Protein 3N6Y (pdb70)

Foldseek 3Di:
DPQDDKAFDDDDAWAWWDDVVGTDHDGDQEWELDAFIKTWKTFIPRQDQVAQWKKKKKAAPWQQDPVGDTDRIDIDTGRTDNPDGMDITDGRHDNSSSDFAKIKIIDRVPRDRDIDIHGYD/DPQDDKAFDDDDAWAWFDVVPGDHDHDQEWELDAFIKTWKTFIPRADQPAQWKKKKKAAPWQQPPVRDTDRIDIDTDGTDNPDGMDIIDGRNDNSSSDFAKIKIIDRVVHDRDIDIHGYD

Sequence (241 aa):
GAQAEVRIDGPIEYGVFESRSEQNIQQQTTEVPAKLGTKFGRYYQLSGKQEGDTPLTLLLLYLTPGVVTPDGQRRHDKKFEVVQQKLVPGAPTDVAYEEFTEPHEVVKGEEWRRLVFQGDRLLAEKSFDDVRRGAQQAEVRIDGPIEEYGVFESSEQNNIQQTTEVPAKKLGTKFGRYQLSGKQQEEGDDTPLTLLLYLTPGVVTPDGQQRRHDKKFEEVVQQKLVPGAPTDVAYEFTEPHEVVKGEEWRRLVFQGDRLLAEKSFDDVR

Organism: Pseudomonas aeruginosa (strain ATCC 15692 / DSM 22644 / CIP 104116 / JCM 14847 / LMG 12228 / 1C / PRS 101 / PAO1) (NCBI:txid208964)

Radius of gyration: 19.9 Å; Cα contacts (8 Å, |Δi|>4): 659; chains: 2; bounding box: 36×56×46 Å

B-factor: mean 22.89, std 10.4, range [11.91, 114.25]

Structure (mmCIF, N/CA/C/O backbone):
data_3N6Y
#
_entry.id   3N6Y
#
_cell.length_a   41.073
_cell.length_b   65.341
_cell.length_c   53.065
_cell.angle_alpha   90.000
_cell.angle_beta   103.190
_cell.angle_gamma   90.000
#
_symmetry.space_group_name_H-M   'P 1 21 1'
#
loop_
_entity.id
_entity.type
_entity.pdbx_description
1 polymer 'immunoglobulin-like protein'
2 non-polymer 'TETRAETHYLENE GLYCOL'
3 non-polymer 'SULFATE ION'
4 water water
#
loop_
_atom_site.group_PDB
_atom_site.id
_atom_site.type_symbol
_atom_site.label_atom_id
_atom_site.label_alt_id
_atom_site.label_comp_id
_atom_site.label_asym_id
_atom_site.label_entity_id
_atom_site.label_seq_id
_atom_site.pdbx_PDB_ins_code
_atom_site.Cartn_x
_atom_site.Cartn_y
_atom_site.Cartn_z
_atom_site.occupancy
_atom_site.B_iso_or_equiv
_atom_site.auth_seq_id
_atom_site.auth_comp_id
_atom_site.auth_asym_id
_atom_site.auth_atom_id
_atom_site.pdbx_PDB_model_num
ATOM 1 N N . GLY A 1 1 ? 35.972 25.954 49.582 1.00 20.39 0 GLY A N 1
ATOM 2 C CA . GLY A 1 1 ? 35.392 26.442 50.870 1.00 19.54 0 GLY A CA 1
ATOM 3 C C . GLY A 1 1 ? 34.976 25.347 51.859 1.00 19.10 0 GLY A C 1
ATOM 4 O O . GLY A 1 1 ? 35.468 24.241 51.781 1.00 17.95 0 GLY A O 1
ATOM 5 N N . ALA A 1 2 ? 34.072 25.656 52.786 1.00 20.20 23 ALA A N 1
ATOM 6 C CA . ALA A 1 2 ? 33.633 24.657 53.750 1.00 20.11 23 ALA A CA 1
ATOM 7 C C . ALA A 1 2 ? 33.061 23.421 53.032 1.00 21.23 23 ALA A C 1
ATOM 8 O O . ALA A 1 2 ? 32.475 23.534 51.942 1.00 20.30 23 ALA A O 1
ATOM 10 N N . GLN A 1 3 ? 33.272 22.238 53.608 1.00 22.14 24 GLN A N 1
ATOM 11 C CA . GLN A 1 3 ? 32.805 20.998 52.981 1.00 25.05 24 GLN A CA 1
ATOM 12 C C . GLN A 1 3 ? 31.300 21.097 52.711 1.00 23.75 24 GLN A C 1
ATOM 13 O O . GLN A 1 3 ? 30.545 21.644 53.522 1.00 25.58 24 GLN A O 1
ATOM 19 N N . ALA A 1 4 ? 30.882 20.618 51.533 1.00 22.52 25 ALA A N 1
ATOM 20 C CA . ALA A 1 4 ? 29.493 20.693 51.113 1.00 23.65 25 ALA A CA 1
ATOM 21 C C . ALA A 1 4 ? 29.174 19.451 50.324 1.00 23.42 25 ALA A C 1
ATOM 22 O O . ALA A 1 4 ? 30.049 18.899 49.641 1.00 24.39 25 ALA A O 1
ATOM 24 N N . GLU A 1 5 ? 27.927 19.033 50.437 1.00 23.23 26 GLU A N 1
ATOM 25 C CA . GLU A 1 5 ? 27.342 17.916 49.663 1.00 22.57 26 GLU A CA 1
ATOM 26 C C . GLU A 1 5 ? 27.099 18.361 48.210 1.00 20.57 26 GLU A C 1
ATOM 27 O O . GLU A 1 5 ? 26.590 19.462 47.951 1.00 20.67 26 GLU A O 1
ATOM 29 N N . VAL A 1 6 ? 27.390 17.463 47.271 1.00 19.47 27 VAL A N 1
ATOM 30 C CA . VAL A 1 6 ? 27.047 17.683 45.873 1.00 18.96 27 VAL A CA 1
ATOM 31 C C . VAL A 1 6 ? 25.583 17.379 45.634 1.00 19.47 27 VAL A C 1
ATOM 32 O O . VAL A 1 6 ? 25.094 16.248 45.944 1.00 20.92 27 VAL A O 1
ATOM 36 N N . ARG A 1 7 ? 24.850 18.364 45.115 1.00 19.87 28 ARG A N 1
ATOM 37 C CA . ARG A 1 7 ? 23.411 18.232 44.938 1.00 20.74 28 ARG A CA 1
ATOM 38 C C . ARG A 1 7 ? 22.970 18.812 43.623 1.00 19.99 28 ARG A C 1
ATOM 39 O O . ARG A 1 7 ? 23.533 19.784 43.164 1.00 18.63 28 ARG A O 1
ATOM 43 N N . ILE A 1 8 ? 21.923 18.231 43.045 1.00 20.03 29 ILE A N 1
ATOM 44 C CA . ILE A 1 8 ? 21.236 18.849 41.907 1.00 21.56 29 ILE A CA 1
ATOM 45 C C . ILE A 1 8 ? 20.648 20.201 42.299 1.00 22.44 29 ILE A C 1
ATOM 46 O O . ILE A 1 8 ? 20.033 20.354 43.374 1.00 21.58 29 ILE A O 1
ATOM 51 N N . ASP A 1 9 ? 20.858 21.178 41.426 1.00 23.53 30 ASP A N 1
ATOM 52 C CA . ASP A 1 9 ? 20.394 22.543 41.645 1.00 26.91 30 ASP A CA 1
ATOM 53 C C . ASP A 1 9 ? 19.556 22.922 40.435 1.00 28.37 30 ASP A C 1
ATOM 54 O O . ASP A 1 9 ? 20.083 23.097 39.353 1.00 31.83 30 ASP A O 1
ATOM 59 N N . GLY A 1 10 ? 18.239 22.956 40.593 1.00 30.83 31 GLY A N 1
ATOM 60 C CA . GLY A 1 10 ? 17.354 23.359 39.516 1.00 31.69 31 GLY A CA 1
ATOM 61 C C . GLY A 1 10 ? 16.967 22.196 38.602 1.00 29.99 31 GLY A C 1
ATOM 62 O O . GLY A 1 10 ? 17.328 21.040 38.848 1.00 27.80 31 GLY A O 1
ATOM 63 N N . PRO A 1 11 ? 16.250 22.515 37.517 1.00 30.29 32 PRO A N 1
ATOM 64 C CA . PRO A 1 11 ? 15.688 21.532 36.596 1.00 28.68 32 PRO A CA 1
ATOM 65 C C . PRO A 1 11 ? 16.740 20.715 35.881 1.00 25.93 32 PRO A C 1
ATOM 66 O O . PRO A 1 11 ? 17.818 21.225 35.558 1.00 24.82 32 PRO A O 1
ATOM 70 N N . ILE A 1 12 ? 16.431 19.452 35.622 1.00 24.63 33 ILE A N 1
ATOM 71 C CA . ILE A 1 12 ? 17.273 18.652 34.743 1.00 23.91 33 ILE A CA 1
ATOM 72 C C . ILE A 1 12 ? 16.788 18.840 33.303 1.00 22.28 33 ILE A C 1
ATOM 73 O O . ILE A 1 12 ? 15.608 18.672 33.007 1.00 22.49 33 ILE A O 1
ATOM 78 N N . GLU A 1 13 ? 17.662 19.203 32.387 1.00 19.15 34 GLU A N 1
ATOM 79 C CA . GLU A 1 13 ? 17.259 19.254 30.986 1.00 19.42 34 GLU A CA 1
ATOM 80 C C . GLU A 1 13 ? 17.435 17.851 30.439 1.00 18.39 34 GLU A C 1
ATOM 81 O O . GLU A 1 13 ? 18.406 17.171 30.783 1.00 17.59 34 GLU A O 1
ATOM 87 N N . TYR A 1 14 ? 16.572 17.444 29.529 1.00 17.28 35 TYR A N 1
ATOM 88 C CA . TYR A 1 14 ? 16.753 16.131 28.913 1.00 15.73 35 TYR A CA 1
ATOM 89 C C . TYR A 1 14 ? 16.198 16.119 27.501 1.00 15.81 35 TYR A C 1
ATOM 90 O O . TYR A 1 14 ? 15.199 16.810 27.213 1.00 16.25 35 TYR A O 1
ATOM 99 N N . GLY A 1 15 ? 16.794 15.294 26.648 1.00 14.56 36 GLY A N 1
ATOM 100 C CA . GLY A 1 15 ? 16.375 15.177 25.264 1.00 14.75 36 GLY A CA 1
ATOM 101 C C . GLY A 1 15 ? 17.466 15.071 24.236 1.00 14.07 36 GLY A C 1
ATOM 102 O O . GLY A 1 15 ? 18.524 14.514 24.518 1.00 13.12 36 GLY A O 1
ATOM 103 N N . VAL A 1 16 ? 17.190 15.583 23.042 1.00 14.90 37 VAL A N 1
ATOM 104 C CA . VAL A 1 16 ? 18.058 15.520 21.895 1.00 15.91 37 VAL A CA 1
ATOM 105 C C . VAL A 1 16 ? 18.829 16.842 21.798 1.00 17.02 37 VAL A C 1
ATOM 106 O O . VAL A 1 16 ? 18.215 17.929 21.766 1.00 18.60 37 VAL A O 1
ATOM 110 N N . PHE A 1 17 ? 20.152 16.723 21.738 1.00 16.95 38 PHE A N 1
ATOM 111 C CA . PHE A 1 17 ? 21.097 17.859 21.641 1.00 18.72 38 PHE A CA 1
ATOM 112 C C . PHE A 1 17 ? 21.144 18.315 20.215 1.00 20.91 38 PHE A C 1
ATOM 113 O O . PHE A 1 17 ? 21.278 17.506 19.291 1.00 22.15 38 PHE A O 1
ATOM 121 N N . GLU A 1 18 ? 21.034 19.622 20.017 1.00 32.38 39 GLU A N 1
ATOM 122 C CA . GLU A 1 18 ? 20.996 20.163 18.664 1.00 34.85 39 GLU A CA 1
ATOM 123 C C . GLU A 1 18 ? 22.321 20.811 18.351 1.00 39.74 39 GLU A C 1
ATOM 124 O O . GLU A 1 18 ? 22.877 21.519 19.177 1.00 40.63 39 GLU A O 1
ATOM 130 N N . SER A 1 19 ? 22.854 20.527 17.174 1.00 47.50 40 SER A N 1
ATOM 131 C CA . SER A 1 19 ? 24.095 21.138 16.752 1.00 55.77 40 SER A CA 1
ATOM 132 C C . SER A 1 19 ? 23.831 21.858 15.446 1.00 65.19 40 SER A C 1
ATOM 133 O O . SER A 1 19 ? 22.875 21.531 14.742 1.00 66.93 40 SER A O 1
ATOM 136 N N . ARG A 1 20 ? 24.671 22.839 15.130 1.00 74.57 41 ARG A N 1
ATOM 137 C CA . ARG A 1 20 ? 24.564 23.567 13.865 1.00 88.28 41 ARG A CA 1
ATOM 138 C C . ARG A 1 20 ? 25.919 23.744 13.193 1.00 102.23 41 ARG A C 1
ATOM 139 O O . ARG A 1 20 ? 26.759 24.501 13.670 1.00 106.19 41 ARG A O 1
ATOM 147 N N . SER A 1 34 ? 27.846 28.930 20.401 1.00 67.88 55 SER A N 1
ATOM 148 C CA . SER A 1 34 ? 26.705 28.865 21.306 1.00 60.24 55 SER A CA 1
ATOM 149 C C . SER A 1 34 ? 26.652 27.481 21.966 1.00 53.42 55 SER A C 1
ATOM 150 O O . SER A 1 34 ? 27.197 26.517 21.418 1.00 54.91 55 SER A O 1
ATOM 153 N N . GLU A 1 35 ? 26.051 27.395 23.154 1.00 49.06 56 GLU A N 1
ATOM 154 C CA . GLU A 1 35 ? 25.824 26.099 23.813 1.00 45.49 56 GLU A CA 1
ATOM 155 C C . GLU A 1 35 ? 24.729 25.389 23.019 1.00 41.43 56 GLU A C 1
ATOM 156 O O . GLU A 1 35 ? 23.970 26.048 22.287 1.00 41.83 56 GLU A O 1
ATOM 158 N N . GLN A 1 36 ? 24.663 24.064 23.127 1.00 39.56 57 GLN A N 1
ATOM 159 C CA . GLN A 1 36 ? 23.705 23.289 22.349 1.00 3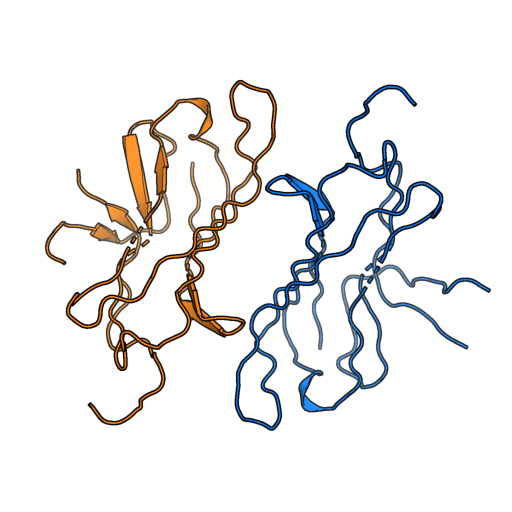6.93 57 GLN A CA 1
ATOM 160 C C . GLN A 1 36 ? 22.341 23.422 23.010 1.00 35.27 57 GLN A C 1
ATOM 161 O O . GLN A 1 36 ? 22.222 23.273 24.226 1.00 36.80 57 GLN A O 1
ATOM 167 N N . ASN A 1 37 ? 21.328 23.758 22.211 1.00 34.71 58 ASN A N 1
ATOM 168 C CA . ASN A 1 37 ? 19.958 23.645 22.621 1.00 36.12 58 ASN A CA 1
ATOM 169 C C . ASN A 1 37 ? 19.675 22.148 22.779 1.00 34.63 58 ASN A C 1
ATOM 170 O O . ASN A 1 37 ? 20.278 21.310 22.114 1.00 31.36 58 ASN A O 1
ATOM 175 N N . ILE A 1 38 ? 18.795 21.850 23.707 1.00 17.73 59 ILE A N 1
ATOM 176 C CA . ILE A 1 38 ? 18.213 20.507 23.892 1.00 18.17 59 ILE A CA 1
ATOM 177 C C . ILE A 1 38 ? 16.696 20.534 23.638 1.00 20.00 59 ILE A C 1
ATOM 178 O O . ILE A 1 38 ? 15.958 21.327 24.259 1.00 22.98 59 ILE A O 1
ATOM 183 N N . GLN A 1 39 ? 16.237 19.699 22.700 1.00 19.24 60 GLN A N 1
ATOM 184 C CA A GLN A 1 39 ? 14.813 19.517 22.412 0.50 20.16 60 GLN A CA 1
ATOM 185 C CA B GLN A 1 39 ? 14.815 19.491 22.389 0.50 20.98 60 GLN A CA 1
ATOM 186 C C . GLN A 1 39 ? 14.305 18.495 23.425 1.00 19.82 60 GLN A C 1
ATOM 187 O O . GLN A 1 39 ? 14.771 17.351 23.462 1.00 18.62 60 GLN A O 1
ATOM 198 N N . GLN A 1 40 ? 13.397 18.929 24.277 1.00 19.16 61 GLN A N 1
ATOM 199 C CA . GLN A 1 40 ? 12.987 18.094 25.400 1.00 18.55 61 GLN A CA 1
ATOM 200 C C . GLN A 1 40 ? 12.139 16.944 24.921 1.00 17.95 61 GLN A C 1
ATOM 201 O O . GLN A 1 40 ? 11.055 17.173 24.382 1.00 18.86 61 GLN A O 1
ATOM 207 N N . THR A 1 41 ? 12.619 15.717 25.125 1.00 16.81 62 THR A N 1
ATOM 208 C CA . THR A 1 41 ? 11.879 14.527 24.725 1.00 17.18 62 THR A CA 1
ATOM 209 C C . THR A 1 41 ? 12.522 13.287 25.329 1.00 17.25 62 THR A C 1
ATOM 210 O O . THR A 1 41 ? 13.731 13.328 25.638 1.00 16.55 62 THR A O 1
ATOM 214 N N . THR A 1 42 ? 11.732 12.213 25.440 1.00 18.84 63 THR A N 1
ATOM 215 C CA . THR A 1 42 ? 12.265 10.883 25.721 1.00 18.67 63 THR A CA 1
ATOM 216 C C . THR A 1 42 ? 12.305 9.990 24.497 1.00 19.26 63 THR A C 1
ATOM 217 O O . THR A 1 42 ? 12.797 8.847 24.578 1.00 18.19 63 THR A O 1
ATOM 221 N N . GLU A 1 43 ? 11.878 10.541 23.363 1.00 18.27 64 GLU A N 1
ATOM 222 C CA . GLU A 1 43 ? 11.794 9.799 22.107 1.00 19.09 64 GLU A CA 1
ATOM 223 C C . GLU A 1 43 ? 12.937 10.229 21.197 1.00 18.39 64 GLU A C 1
ATOM 224 O O . GLU A 1 43 ? 13.033 11.367 20.770 1.00 19.25 64 GLU A O 1
ATOM 230 N N . VAL A 1 44 ? 13.831 9.292 20.935 1.00 16.58 65 VAL A N 1
ATOM 231 C CA . VAL A 1 44 ? 15.084 9.553 20.247 1.00 16.41 65 VAL A CA 1
ATOM 232 C C . VAL A 1 44 ? 15.146 8.802 18.918 1.00 16.53 65 VAL A C 1
ATOM 233 O O . VAL A 1 44 ? 14.987 7.588 18.909 1.00 16.88 65 VAL A O 1
ATOM 237 N N . PRO A 1 45 ? 15.428 9.507 17.804 1.00 17.40 66 PRO A N 1
ATOM 238 C CA . PRO A 1 45 ? 15.557 8.791 16.512 1.00 18.87 66 PRO A CA 1
ATOM 239 C C . PRO A 1 45 ? 16.735 7.838 16.438 1.00 17.95 66 PRO A C 1
ATOM 240 O O . PRO A 1 45 ? 17.853 8.205 16.834 1.00 19.71 66 PRO A O 1
ATOM 244 N N . ALA A 1 46 ? 16.496 6.663 15.859 1.00 18.81 67 ALA A N 1
ATOM 245 C CA . ALA A 1 46 ? 17.522 5.650 15.656 1.00 17.91 67 ALA A CA 1
ATOM 246 C C . ALA A 1 46 ? 18.257 6.019 14.385 1.00 18.46 67 ALA A C 1
ATOM 247 O O . ALA A 1 46 ? 18.140 5.346 13.338 1.00 19.56 67 ALA A O 1
ATOM 249 N N . LYS A 1 47 ? 18.986 7.115 14.471 1.00 19.24 68 LYS A N 1
ATOM 250 C CA . LYS A 1 47 ? 19.717 7.678 13.321 1.00 19.28 68 LYS A CA 1
ATOM 251 C C . LYS A 1 47 ? 21.121 8.108 13.710 1.00 18.22 68 LYS A C 1
ATOM 252 O O . LYS A 1 47 ? 21.325 8.759 14.729 1.00 17.66 68 LYS A O 1
ATOM 258 N N . LEU A 1 48 ? 22.107 7.747 12.886 1.00 18.04 69 LEU A N 1
ATOM 259 C CA . LEU A 1 48 ? 23.490 8.210 13.077 1.00 18.16 69 LEU A CA 1
ATOM 260 C C . LEU A 1 48 ? 23.557 9.720 13.248 1.00 18.17 69 LEU A C 1
ATOM 261 O O . LEU A 1 48 ? 22.897 10.469 12.513 1.00 19.07 69 LEU A O 1
ATOM 266 N N . GLY A 1 49 ? 24.389 10.171 14.179 1.00 17.33 70 GLY A N 1
ATOM 267 C CA . GLY A 1 49 ? 24.600 11.570 14.430 1.00 17.95 70 GLY A CA 1
ATOM 268 C C . GLY A 1 49 ? 23.690 12.119 15.513 1.00 17.02 70 GLY A C 1
ATOM 269 O O . GLY A 1 49 ? 23.830 13.242 15.909 1.00 20.70 70 GLY A O 1
ATOM 270 N N . THR A 1 50 ? 22.751 11.315 15.987 1.00 17.12 71 THR A N 1
ATOM 271 C CA . THR A 1 50 ? 21.848 11.770 17.052 1.00 15.78 71 THR A CA 1
ATOM 272 C C . THR A 1 50 ? 22.542 11.693 18.396 1.00 14.89 71 THR A C 1
ATOM 273 O O . THR A 1 50 ? 23.065 10.653 18.736 1.00 15.44 71 THR A O 1
ATOM 277 N N . LYS A 1 51 ? 22.569 12.803 19.111 1.00 15.03 72 LYS A N 1
ATOM 278 C CA . LYS A 1 51 ? 23.076 12.903 20.482 1.00 16.01 72 LYS A CA 1
ATOM 279 C C . LYS A 1 51 ? 21.946 13.169 21.461 1.00 15.77 72 LYS A C 1
ATOM 280 O O . LYS A 1 51 ? 21.103 14.052 21.246 1.00 14.76 72 LYS A O 1
ATOM 286 N N . PHE A 1 52 ? 21.886 12.382 22.542 1.00 13.92 73 PHE A N 1
ATOM 287 C CA . PHE A 1 52 ? 20.848 12.558 23.517 1.00 14.01 73 PHE A CA 1
ATOM 288 C C . PHE A 1 52 ? 21.361 12.374 24.945 1.00 13.22 73 PHE A C 1
ATOM 289 O O . PHE A 1 52 ? 22.432 11.808 25.160 1.00 13.58 73 PHE A O 1
ATOM 297 N N . GLY A 1 53 ? 20.610 12.880 25.894 1.00 12.81 74 GLY A N 1
ATOM 298 C CA . GLY A 1 53 ? 20.945 12.730 27.290 1.00 13.13 74 GLY A CA 1
ATOM 299 C C . GLY A 1 53 ? 20.411 13.849 28.144 1.00 13.80 74 GLY A C 1
ATOM 300 O O . GLY A 1 53 ? 19.307 14.358 27.889 1.00 13.10 74 GLY A O 1
ATOM 314 N N . ARG A 1 55 ? 21.434 17.437 30.799 1.00 15.51 76 ARG A N 1
ATOM 315 C CA . ARG A 1 55 ? 22.297 18.534 31.185 1.00 16.47 76 ARG A CA 1
ATOM 316 C C . ARG A 1 55 ? 21.696 19.059 32.487 1.00 15.95 76 ARG A C 1
ATOM 317 O O . ARG A 1 55 ? 20.476 19.206 32.625 1.00 16.86 76 ARG A O 1
ATOM 325 N N . TYR A 1 56 ? 22.543 19.319 33.457 1.00 16.67 77 TYR A N 1
ATOM 326 C CA A TYR A 1 56 ? 22.114 19.626 34.818 0.50 16.94 77 TYR A CA 1
ATOM 327 C CA B TYR A 1 56 ? 22.080 19.678 34.782 0.50 17.24 77 TYR A CA 1
ATOM 328 C C . TYR A 1 56 ? 23.148 20.527 35.506 1.00 16.61 77 TYR A C 1
ATOM 329 O O . TYR A 1 56 ? 24.289 20.695 35.026 1.00 16.75 77 TYR A O 1
ATOM 346 N N . GLN A 1 57 ? 22.746 21.109 36.620 1.00 18.36 78 GLN A N 1
ATOM 347 C CA . GLN A 1 57 ? 23.621 21.939 37.451 1.00 18.64 78 GLN A CA 1
ATOM 348 C C . GLN A 1 57 ? 23.770 21.283 38.818 1.00 17.89 78 GLN A C 1
ATOM 349 O O . GLN A 1 57 ? 22.777 20.750 39.379 1.00 18.49 78 GLN A O 1
ATOM 355 N N . LEU A 1 58 ? 25.022 21.241 39.289 1.00 18.13 79 LEU A N 1
ATOM 356 C CA . LEU A 1 58 ? 25.360 20.710 40.607 1.00 17.96 79 LEU A CA 1
ATOM 357 C C . LEU A 1 58 ? 25.953 21.796 41.515 1.00 18.13 79 LEU A C 1
ATOM 358 O O . LEU A 1 58 ? 26.932 22.466 41.142 1.00 19.32 79 LEU A O 1
ATOM 363 N N . SER A 1 59 ? 25.380 21.924 42.716 1.00 19.03 80 SER A N 1
ATOM 364 C CA . SER A 1 59 ? 25.950 22.754 43.774 1.00 19.53 80 SER A CA 1
ATOM 365 C 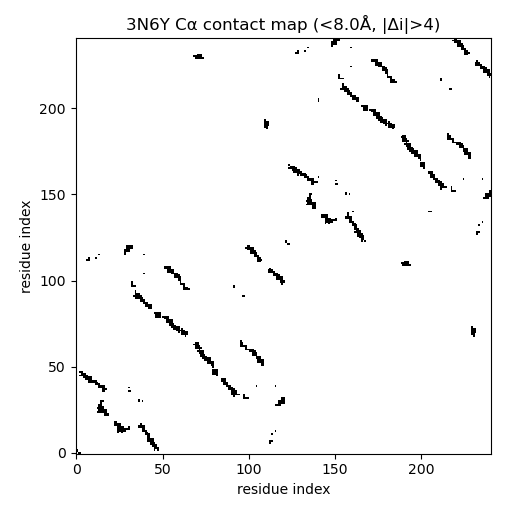C . SER A 1 59 ? 26.872 21.876 44.631 1.00 18.97 80 SER A C 1
ATOM 366 O O . SER A 1 59 ? 26.690 20.639 44.686 1.00 18.87 80 SER A O 1
ATOM 369 N N . GLY A 1 60 ? 27.841 22.510 45.313 1.00 18.31 81 GLY A N 1
ATOM 370 C CA . GLY A 1 60 ? 28.712 21.797 46.265 1.00 17.91 81 GLY A CA 1
ATOM 371 C C . GLY A 1 60 ? 29.928 21.084 45.695 1.00 17.69 81 GLY A C 1
ATOM 372 O O . GLY A 1 60 ? 30.676 20.422 46.436 1.00 18.64 81 GLY A O 1
ATOM 373 N N . LYS A 1 61 ? 30.166 21.246 44.390 1.00 16.89 82 LYS A N 1
ATOM 374 C CA . LYS A 1 61 ? 31.271 20.549 43.736 1.00 15.82 82 LYS A CA 1
ATOM 375 C C . LYS A 1 61 ? 32.634 21.049 44.265 1.00 16.54 82 LYS A C 1
ATOM 376 O O . LYS A 1 61 ? 32.897 22.262 44.282 1.00 17.24 82 LYS A O 1
ATOM 382 N N . GLN A 1 62 ? 33.483 20.119 44.702 1.00 16.80 83 GLN A N 1
ATOM 383 C CA . GLN A 1 62 ? 34.779 20.457 45.254 1.00 17.89 83 GLN A CA 1
ATOM 384 C C . GLN A 1 62 ? 35.839 19.522 44.701 1.00 17.64 83 GLN A C 1
ATOM 385 O O . GLN A 1 62 ? 35.514 18.498 44.119 1.00 17.56 83 GLN A O 1
ATOM 391 N N . GLU A 1 63 ? 37.111 19.916 44.832 1.00 19.85 84 GLU A N 1
ATOM 392 C CA . GLU A 1 63 ? 38.196 19.137 44.225 1.00 21.22 84 GLU A CA 1
ATOM 393 C C . GLU A 1 63 ? 38.364 17.751 44.814 1.00 22.06 84 GLU A C 1
ATOM 394 O O . GLU A 1 63 ? 38.729 16.816 44.102 1.00 23.08 84 GLU A O 1
ATOM 400 N N . GLY A 1 64 ? 38.130 17.604 46.108 1.00 21.91 85 GLY A N 1
ATOM 401 C CA . GLY A 1 64 ? 38.383 16.318 46.767 1.00 23.27 85 GLY A CA 1
ATOM 402 C C . GLY A 1 64 ? 37.195 15.378 46.776 1.00 24.41 85 GLY A C 1
ATOM 403 O O . GLY A 1 64 ? 37.203 14.351 47.464 1.00 23.34 85 GLY A O 1
ATOM 404 N N . ASP A 1 65 ? 36.163 15.729 46.017 1.00 22.36 86 ASP A N 1
ATOM 405 C CA . ASP A 1 65 ? 34.906 14.994 46.039 1.00 21.25 86 ASP A CA 1
ATOM 406 C C . ASP A 1 65 ? 35.017 13.722 45.210 1.00 20.99 86 ASP A C 1
ATOM 407 O O . ASP A 1 65 ? 35.826 13.613 44.260 1.00 20.59 86 ASP A O 1
ATOM 412 N N . THR A 1 66 ? 34.243 12.738 45.620 1.00 18.78 87 THR A N 1
ATOM 413 C CA . THR A 1 66 ? 34.028 11.526 44.827 1.00 19.04 87 THR A CA 1
ATOM 414 C C . THR A 1 66 ? 33.519 11.955 43.434 1.00 17.74 87 THR A C 1
ATOM 415 O O . THR A 1 66 ? 32.590 12.746 43.320 1.00 17.37 87 THR A O 1
ATOM 419 N N . PRO A 1 67 ? 34.158 11.447 42.379 1.00 17.72 88 PRO A N 1
ATOM 420 C CA . PRO A 1 67 ? 33.732 11.746 41.023 1.00 16.85 88 PRO A CA 1
ATOM 421 C C . PRO A 1 67 ? 32.360 11.178 40.696 1.00 17.28 88 PRO A C 1
ATOM 422 O O . PRO A 1 67 ? 31.740 10.440 41.512 1.00 18.54 88 PRO A O 1
ATOM 426 N N . LEU A 1 68 ? 31.844 11.593 39.544 1.00 16.11 89 LEU A N 1
ATOM 427 C CA . LEU A 1 68 ? 30.595 11.053 39.079 1.00 15.39 89 LEU A CA 1
ATOM 428 C C . LEU A 1 68 ? 30.838 9.735 38.368 1.00 16.01 89 LEU A C 1
ATOM 429 O O . LEU A 1 68 ? 31.845 9.522 37.730 1.00 15.43 89 LEU A O 1
ATOM 434 N N . THR A 1 69 ? 29.873 8.838 38.490 1.00 14.77 90 THR A N 1
ATOM 435 C CA . THR A 1 69 ? 29.795 7.637 37.653 1.00 15.79 90 THR A CA 1
ATOM 436 C C . THR A 1 69 ? 28.571 7.838 36.734 1.00 14.46 90 THR A C 1
ATOM 437 O O . THR A 1 69 ? 27.411 7.955 37.199 1.00 14.68 90 THR A O 1
ATOM 441 N N . LEU A 1 70 ? 28.829 7.882 35.429 1.00 14.67 91 LEU A N 1
ATOM 442 C CA A LEU A 1 70 ? 27.757 7.957 34.429 0.50 13.62 91 LEU A CA 1
ATOM 443 C CA B LEU A 1 70 ? 27.771 7.967 34.443 0.50 13.73 91 LEU A CA 1
ATOM 444 C C . LEU A 1 70 ? 27.502 6.536 33.955 1.00 14.31 91 LEU A C 1
ATOM 445 O O . LEU A 1 70 ? 28.358 5.938 33.270 1.00 14.78 91 LEU A O 1
ATOM 454 N N . LEU A 1 71 ? 26.348 6.015 34.314 1.00 12.69 92 LEU A N 1
ATOM 455 C CA A LEU A 1 71 ? 25.985 4.621 34.037 0.50 13.54 92 LEU A CA 1
ATOM 456 C CA B LEU A 1 71 ? 25.982 4.616 34.055 0.50 13.77 92 LEU A CA 1
ATOM 457 C C . LEU A 1 71 ? 24.976 4.635 32.922 1.00 13.32 92 LEU A C 1
ATOM 458 O O . LEU A 1 71 ? 23.855 5.064 33.101 1.00 15.61 92 LEU A O 1
ATOM 467 N N . TYR A 1 72 ? 25.385 4.196 31.734 1.00 14.26 93 TYR A N 1
ATOM 468 C CA . TYR A 1 72 ? 24.480 4.074 30.615 1.00 13.63 93 TYR A CA 1
ATOM 469 C C . TYR A 1 72 ? 24.041 2.627 30.503 1.00 14.86 93 TYR A C 1
ATOM 470 O O . TYR A 1 72 ? 24.880 1.756 30.316 1.00 16.63 93 TYR A O 1
ATOM 479 N N . LEU A 1 73 ? 22.761 2.363 30.659 1.00 13.91 94 LEU A N 1
ATOM 480 C CA . LEU A 1 73 ? 22.221 1.042 30.357 1.00 15.40 94 LEU A CA 1
ATOM 481 C C . LEU A 1 73 ? 21.598 1.073 28.950 1.00 15.87 94 LEU A C 1
ATOM 482 O O . LEU A 1 73 ? 20.751 1.937 28.640 1.00 16.87 94 LEU A O 1
ATOM 487 N N . THR A 1 74 ? 21.969 0.087 28.141 1.00 13.97 95 THR A N 1
ATOM 488 C CA . THR A 1 74 ? 21.643 0.055 26.731 1.00 13.61 95 THR A CA 1
ATOM 489 C C . THR A 1 74 ? 20.864 -1.216 26.417 1.00 14.19 95 THR A C 1
ATOM 490 O O . THR A 1 74 ? 20.838 -2.129 27.247 1.00 13.00 95 THR A O 1
ATOM 494 N N . PRO A 1 75 ? 20.223 -1.276 25.213 1.00 14.36 96 PRO A N 1
ATOM 495 C CA . PRO A 1 75 ? 19.612 -2.523 24.814 1.00 15.96 96 PRO A CA 1
ATOM 496 C C . PRO A 1 75 ? 20.562 -3.624 24.339 1.00 18.14 96 PRO A C 1
ATOM 497 O O . PRO A 1 75 ? 20.097 -4.722 24.007 1.00 18.24 96 PRO A O 1
ATOM 501 N N . GLY A 1 76 ? 21.864 -3.333 24.330 1.00 15.26 97 GLY A N 1
ATOM 502 C CA . GLY A 1 76 ? 22.927 -4.241 23.859 1.00 16.46 97 GLY A CA 1
ATOM 503 C C . GLY A 1 76 ? 23.558 -3.751 22.587 1.00 16.48 97 GLY A C 1
ATOM 504 O O . GLY A 1 76 ? 23.088 -4.058 21.500 1.00 17.94 97 GLY A O 1
ATOM 505 N N . VAL A 1 77 ? 24.650 -2.979 22.745 1.00 14.71 98 VAL A N 1
ATOM 506 C CA . VAL A 1 77 ? 25.479 -2.506 21.632 1.00 14.99 98 VAL A CA 1
ATOM 507 C C . VAL A 1 77 ? 26.556 -3.535 21.378 1.00 14.73 98 VAL A C 1
ATOM 508 O O . VAL A 1 77 ? 27.377 -3.831 22.250 1.00 17.11 98 VAL A O 1
ATOM 512 N N . VAL A 1 78 ? 26.566 -4.103 20.178 1.00 14.93 99 VAL A N 1
ATOM 513 C CA . VAL A 1 78 ? 27.588 -5.087 19.827 1.00 15.67 99 VAL A CA 1
ATOM 514 C C . VAL A 1 78 ? 28.629 -4.422 18.949 1.00 15.71 99 VAL A C 1
ATOM 515 O O . VAL A 1 78 ? 28.339 -3.983 17.818 1.00 15.10 99 VAL A O 1
ATOM 519 N N . THR A 1 79 ? 29.845 -4.296 19.481 1.00 15.13 100 THR A N 1
ATOM 520 C CA . THR A 1 79 ? 30.917 -3.649 18.745 1.00 16.15 100 THR A CA 1
ATOM 521 C C . THR A 1 79 ? 31.450 -4.610 17.672 1.00 16.49 100 THR A C 1
ATOM 522 O O . THR A 1 79 ? 31.147 -5.809 17.714 1.00 16.42 100 THR A O 1
ATOM 526 N N . PRO A 1 80 ? 32.196 -4.088 16.667 1.00 15.64 101 PRO A N 1
ATOM 527 C CA . PRO A 1 80 ? 32.651 -4.958 15.573 1.00 16.87 101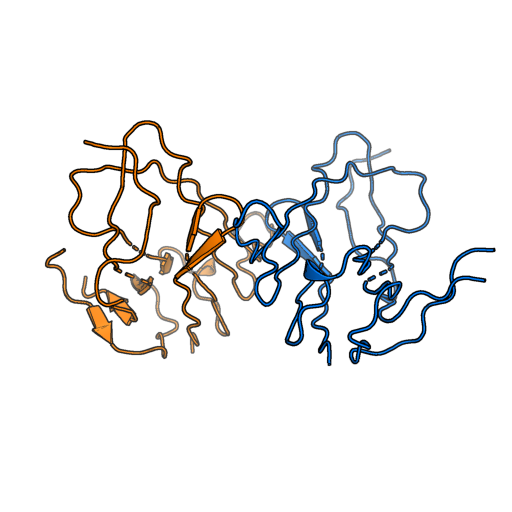 PRO A CA 1
ATOM 528 C C . PRO A 1 80 ? 33.531 -6.134 16.045 1.00 17.79 101 PRO A C 1
ATOM 529 O O . PRO A 1 80 ? 33.633 -7.131 15.321 1.00 17.80 101 PRO A O 1
ATOM 533 N N . ASP A 1 81 ? 34.165 -5.992 17.212 1.00 18.51 102 ASP A N 1
ATOM 534 C CA . ASP A 1 81 ? 34.997 -7.082 17.779 1.00 19.70 102 ASP A CA 1
ATOM 535 C C . ASP A 1 81 ? 34.126 -8.211 18.353 1.00 20.43 102 ASP A C 1
ATOM 536 O O . ASP A 1 81 ? 34.664 -9.228 18.821 1.00 20.75 102 ASP A O 1
ATOM 541 N N . GLY A 1 82 ? 32.807 -8.044 18.291 1.00 19.81 103 GLY A N 1
ATOM 542 C CA . GLY A 1 82 ? 31.859 -9.069 18.721 1.00 21.36 103 GLY A CA 1
ATOM 543 C C . GLY A 1 82 ? 31.397 -8.958 20.179 1.00 21.77 103 GLY A C 1
ATOM 544 O O . GLY A 1 82 ? 30.540 -9.730 20.612 1.00 22.15 103 GLY A O 1
ATOM 545 N N . GLN A 1 83 ? 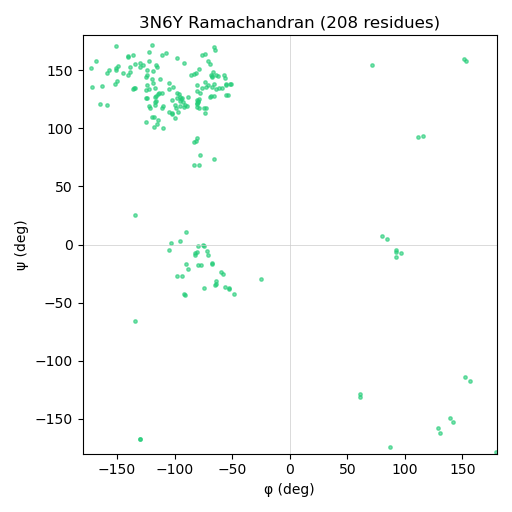31.954 -8.025 20.934 1.00 21.23 104 GLN A N 1
ATOM 546 C CA . GLN A 1 83 ? 31.593 -7.884 22.362 1.00 21.42 104 GLN A CA 1
ATOM 547 C C . GLN A 1 83 ? 30.289 -7.127 22.520 1.00 20.02 104 GLN A C 1
ATOM 548 O O . GLN A 1 83 ? 30.069 -6.126 21.840 1.00 20.00 104 GLN A O 1
ATOM 554 N N . ARG A 1 84 ? 29.410 -7.591 23.420 1.00 18.21 105 ARG A N 1
ATOM 555 C CA A ARG A 1 84 ? 28.171 -6.893 23.720 0.40 17.11 105 ARG A CA 1
ATOM 556 C CA B ARG A 1 84 ? 28.172 -6.881 23.712 0.60 16.81 105 ARG A CA 1
ATOM 557 C C . ARG A 1 84 ? 28.333 -5.974 24.931 1.00 15.62 105 ARG A C 1
ATOM 558 O O . ARG A 1 84 ? 28.783 -6.397 25.987 1.00 15.58 105 ARG A O 1
ATOM 573 N N . HIS A 1 85 ? 27.940 -4.721 24.749 1.00 14.58 106 HIS A N 1
ATOM 574 C CA . HIS A 1 85 ? 27.954 -3.717 25.799 1.00 14.17 106 HIS A CA 1
ATOM 575 C C . HIS A 1 85 ? 26.499 -3.390 26.168 1.00 13.55 106 HIS A C 1
ATOM 576 O O . HIS A 1 85 ? 25.812 -2.581 25.493 1.00 14.38 106 HIS A O 1
ATOM 583 N N . ASP A 1 86 ? 26.043 -3.980 27.272 1.00 13.24 107 ASP A N 1
ATOM 584 C CA . ASP A 1 86 ? 24.703 -3.684 27.831 1.00 13.61 107 ASP A CA 1
ATOM 585 C C . ASP A 1 86 ? 24.770 -2.530 28.832 1.00 14.45 107 ASP A C 1
ATOM 586 O O . ASP A 1 86 ? 23.727 -1.945 29.200 1.00 13.08 107 ASP A O 1
ATOM 591 N N . LYS A 1 87 ? 25.959 -2.228 29.301 1.00 13.85 108 LYS A N 1
ATOM 592 C CA A LYS A 1 87 ? 26.180 -0.988 30.043 0.50 14.09 108 LYS A CA 1
ATOM 593 C CA B LYS A 1 87 ? 26.220 -1.054 30.148 0.50 14.51 108 LYS A CA 1
ATOM 594 C C . LYS A 1 87 ? 27.478 -0.390 29.640 1.00 14.28 108 LYS A C 1
ATOM 595 O O . LYS A 1 87 ? 28.415 -1.094 29.245 1.00 15.37 108 LYS A O 1
ATOM 606 N N . PHE A 1 88 ? 27.540 0.930 29.724 1.00 13.84 109 PHE A N 1
ATOM 607 C CA . PHE A 1 88 ? 28.814 1.657 29.717 1.00 14.45 109 PHE A CA 1
ATOM 608 C C . PHE A 1 88 ? 28.908 2.421 31.039 1.00 15.32 109 PHE A C 1
ATOM 609 O O . PHE A 1 88 ? 27.890 2.944 31.528 1.00 14.61 109 PHE A O 1
ATOM 617 N N . GLU A 1 89 ? 30.105 2.491 31.593 1.00 16.03 110 GLU A N 1
ATOM 618 C CA . GLU A 1 89 ? 30.394 3.293 32.798 1.00 18.09 110 GLU A CA 1
ATOM 619 C C . GLU A 1 89 ? 31.540 4.269 32.544 1.00 20.12 110 GLU A C 1
ATOM 620 O O . GLU A 1 89 ? 32.627 3.890 32.087 1.00 21.98 110 GLU A O 1
ATOM 626 N N . VAL A 1 90 ? 31.280 5.535 32.815 1.00 19.13 111 VAL A N 1
ATOM 627 C CA . VAL A 1 90 ? 32.235 6.606 32.548 1.00 19.62 111 VAL A CA 1
ATOM 628 C C . VAL A 1 90 ? 32.444 7.313 33.872 1.00 18.74 111 VAL A C 1
ATOM 629 O O . VAL A 1 90 ? 31.455 7.668 34.514 1.00 19.70 111 VAL A O 1
ATOM 633 N N . VAL A 1 91 ? 33.715 7.448 34.296 1.00 18.99 112 VAL A N 1
ATOM 634 C CA . VAL A 1 91 ? 33.981 8.195 35.544 1.00 19.93 112 VAL A CA 1
ATOM 635 C C . VAL A 1 91 ? 34.340 9.628 35.152 1.00 20.37 112 VAL A C 1
ATOM 636 O O . VAL A 1 91 ? 35.119 9.830 34.232 1.00 21.73 112 VAL A O 1
ATOM 640 N N . GLN A 1 92 ? 33.686 10.609 35.775 1.00 19.53 113 GLN A N 1
ATOM 641 C CA A GLN A 1 92 ? 33.906 12.024 35.465 0.50 20.02 113 GLN A CA 1
ATOM 642 C CA B GLN A 1 92 ? 33.938 12.008 35.460 0.50 20.07 113 GLN A CA 1
ATOM 643 C C . GLN A 1 92 ? 34.294 12.787 36.728 1.00 19.37 113 GLN A C 1
ATOM 644 O O . GLN A 1 92 ? 33.469 12.934 37.642 1.00 18.82 113 GLN A O 1
ATOM 655 N N . LYS A 1 93 ? 35.525 13.298 36.780 1.00 20.23 114 LYS A N 1
ATOM 656 C CA . LYS A 1 93 ? 35.923 14.161 37.917 1.00 21.40 114 LYS A CA 1
ATOM 657 C C . LYS A 1 93 ? 35.066 15.440 37.913 1.00 19.41 114 LYS A C 1
ATOM 658 O O . LYS A 1 93 ? 34.866 16.061 36.890 1.00 19.77 114 LYS A O 1
ATOM 664 N N . LEU A 1 94 ? 34.558 15.804 39.090 1.00 16.87 115 LEU A N 1
ATOM 665 C CA . LEU A 1 94 ? 33.831 17.036 39.249 1.00 16.47 115 LEU A CA 1
ATOM 666 C C . LEU A 1 94 ? 34.746 18.252 39.085 1.00 16.04 115 LEU A C 1
ATOM 667 O O . LEU A 1 94 ? 35.841 18.302 39.599 1.00 17.44 115 LEU A O 1
ATOM 672 N N . VAL A 1 95 ? 34.275 19.237 38.342 1.00 15.76 116 VAL A N 1
ATOM 673 C CA . VAL A 1 95 ? 35.012 20.487 38.124 1.00 15.70 116 VAL A CA 1
ATOM 674 C C . VAL A 1 95 ? 34.223 21.600 38.769 1.00 15.32 116 VAL A C 1
ATOM 675 O O . VAL A 1 95 ? 33.192 21.986 38.257 1.00 15.46 116 VAL A O 1
ATOM 679 N N . PRO A 1 96 ? 34.701 22.132 39.910 1.00 15.19 117 PRO A N 1
ATOM 680 C CA . PRO A 1 96 ? 33.884 23.073 40.678 1.00 15.95 117 PRO A CA 1
ATOM 681 C C . PRO A 1 96 ? 33.343 24.256 39.843 1.00 16.33 117 PRO A C 1
ATOM 682 O O . PRO A 1 96 ? 32.191 24.676 39.992 1.00 16.50 117 PRO A O 1
ATOM 686 N N . GLY A 1 97 ? 34.129 24.752 38.919 1.00 16.21 118 GLY A N 1
ATOM 687 C CA . GLY A 1 97 ? 33.753 25.990 38.228 1.00 17.41 118 GLY A CA 1
ATOM 688 C C . GLY A 1 97 ? 33.043 25.778 36.930 1.00 16.82 118 GLY A C 1
ATOM 689 O O . GLY A 1 97 ? 32.721 26.745 36.230 1.00 18.23 118 GLY A O 1
ATOM 690 N N . ALA A 1 98 ? 32.774 24.520 36.571 1.00 15.96 119 ALA A N 1
ATOM 691 C CA . ALA A 1 98 ? 31.893 24.248 35.412 1.00 16.64 119 ALA A CA 1
ATOM 692 C C . ALA A 1 98 ? 30.416 24.509 35.721 1.00 17.53 119 ALA A C 1
ATOM 693 O O . ALA A 1 98 ? 29.831 23.860 36.609 1.00 16.69 119 ALA A O 1
ATOM 695 N N . PRO A 1 99 ? 29.793 25.477 35.016 1.00 18.22 120 PRO A N 1
ATOM 696 C CA . PRO A 1 99 ? 28.392 25.797 35.377 1.00 18.54 120 PRO A CA 1
ATOM 697 C C . PRO A 1 99 ? 27.361 24.661 35.161 1.00 18.21 120 PRO A C 1
ATOM 698 O O . PRO A 1 99 ? 26.398 24.564 35.885 1.00 19.09 120 PRO A O 1
ATOM 702 N N . THR A 1 100 ? 27.599 23.824 34.159 1.00 18.24 121 THR A N 1
ATOM 703 C CA . THR A 1 100 ? 26.732 22.703 33.876 1.00 18.16 121 THR A CA 1
ATOM 704 C C . THR A 1 100 ? 27.564 21.437 33.731 1.00 17.33 121 THR A C 1
ATOM 705 O O . THR A 1 100 ? 28.744 21.460 33.393 1.00 18.63 121 THR A O 1
ATOM 709 N N . ASP A 1 101 ? 26.886 20.324 33.966 1.00 16.84 122 ASP A N 1
ATOM 710 C CA . ASP A 1 101 ? 27.424 18.989 33.783 1.00 16.02 122 ASP A CA 1
ATOM 711 C C . ASP A 1 101 ? 26.484 18.254 32.815 1.00 15.87 122 ASP A C 1
ATOM 712 O O . ASP A 1 101 ? 25.326 18.567 32.753 1.00 15.35 122 ASP A O 1
ATOM 717 N N . VAL A 1 102 ? 27.036 17.389 31.992 1.00 15.56 123 VAL A N 1
ATOM 718 C CA . VAL A 1 102 ? 26.328 16.711 30.916 1.00 14.93 123 VAL A CA 1
ATOM 719 C C . VAL A 1 102 ? 26.594 15.228 30.989 1.00 14.30 123 VAL A C 1
ATOM 720 O O . VAL A 1 102 ? 27.695 14.777 31.308 1.00 14.68 123 VAL A O 1
ATOM 732 N N . ALA A 1 104 ? 25.718 12.499 28.113 1.00 13.32 125 ALA A N 1
ATOM 733 C CA . ALA A 1 104 ? 25.174 12.298 26.773 1.00 13.05 125 ALA A CA 1
ATOM 734 C C . ALA A 1 104 ? 25.769 11.091 26.071 1.00 12.44 125 ALA A C 1
ATOM 735 O O . ALA A 1 104 ? 26.919 10.645 26.389 1.00 14.10 125 ALA A O 1
ATOM 737 N N . TYR A 1 105 ? 25.030 10.631 25.073 1.00 12.86 126 TYR A N 1
ATOM 738 C CA . TYR A 1 105 ? 25.413 9.540 24.213 1.00 12.83 126 TYR A CA 1
ATOM 739 C C . TYR A 1 105 ? 25.109 9.941 22.784 1.00 13.43 126 TYR A C 1
ATOM 740 O O . TYR A 1 105 ? 24.019 10.472 22.545 1.00 14.82 126 TYR A O 1
ATOM 749 N N . GLU A 1 106 ? 26.068 9.688 21.878 1.00 14.63 127 GLU A N 1
ATOM 750 C CA A GLU A 1 106 ? 25.880 9.967 20.458 0.50 15.15 127 GLU A CA 1
ATOM 751 C CA B GLU A 1 106 ? 25.863 9.946 20.455 0.50 14.96 127 GLU A CA 1
ATOM 752 C C . GLU A 1 106 ? 26.076 8.703 19.606 1.00 14.81 127 GLU A C 1
ATOM 753 O O . GLU A 1 106 ? 27.029 7.928 19.804 1.00 15.33 127 GLU A O 1
ATOM 764 N N . PHE A 1 107 ? 25.180 8.513 18.642 1.00 15.06 128 PHE A N 1
ATOM 765 C CA . PHE A 1 107 ? 25.276 7.395 17.722 1.00 15.59 128 PHE A CA 1
ATOM 766 C C . PHE A 1 107 ? 26.310 7.803 16.654 1.00 16.88 128 PHE A C 1
ATOM 767 O O . PHE A 1 107 ? 25.976 8.479 15.673 1.00 19.57 128 PHE A O 1
ATOM 775 N N . THR A 1 108 ? 27.576 7.463 16.869 1.00 15.69 129 THR A N 1
ATOM 776 C CA . THR A 1 108 ? 28.641 7.846 15.973 1.00 17.25 129 THR A CA 1
ATOM 777 C C . THR A 1 108 ? 28.957 6.791 14.901 1.00 17.04 129 THR A C 1
ATOM 778 O O . THR A 1 108 ? 29.461 7.136 13.814 1.00 18.27 129 THR A O 1
ATOM 782 N N . GLU A 1 109 ? 28.682 5.523 15.230 1.00 16.06 130 GLU A N 1
ATOM 783 C CA . GLU A 1 109 ? 28.963 4.396 14.356 1.00 16.67 130 GLU A CA 1
ATOM 784 C C . GLU A 1 109 ? 27.717 3.529 14.242 1.00 16.15 130 GLU A C 1
ATOM 785 O O . GLU A 1 109 ? 26.912 3.495 15.156 1.00 15.63 130 GLU A O 1
ATOM 791 N N . PRO A 1 110 ? 27.555 2.813 13.117 1.00 15.41 131 PRO A N 1
ATOM 792 C CA . PRO A 1 110 ? 26.274 2.122 12.938 1.00 15.98 1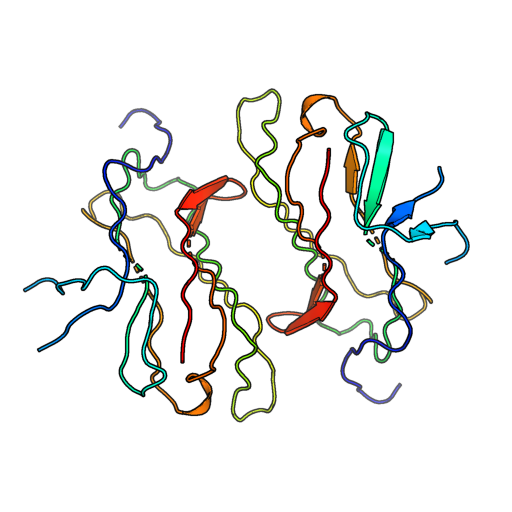31 PRO A CA 1
ATOM 793 C C . PRO A 1 110 ? 25.855 1.147 14.050 1.00 15.98 131 PRO A C 1
ATOM 794 O O . PRO A 1 110 ? 24.666 1.092 14.374 1.00 15.52 131 PRO A O 1
ATOM 798 N N . HIS A 1 111 ? 26.808 0.428 14.632 1.00 15.25 132 HIS A N 1
ATOM 799 C CA . HIS A 1 111 ? 26.497 -0.571 15.657 1.00 14.80 132 HIS A CA 1
ATOM 800 C C . HIS A 1 111 ? 25.965 0.068 16.953 1.00 14.20 132 HIS A C 1
ATOM 801 O O . HIS A 1 111 ? 25.452 -0.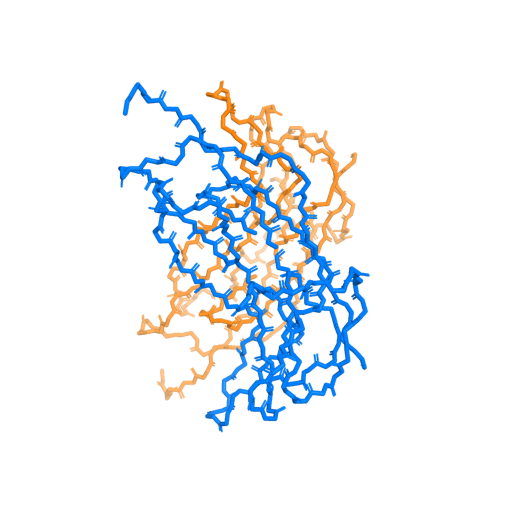640 17.835 1.00 14.08 132 HIS A O 1
ATOM 808 N N . GLU A 1 112 ? 26.170 1.370 17.116 1.00 14.60 133 GLU A N 1
ATOM 809 C CA . GLU A 1 112 ? 25.681 2.065 18.297 1.00 14.21 133 GLU A CA 1
ATOM 810 C C . GLU A 1 112 ? 24.185 2.414 18.220 1.00 14.89 133 GLU A C 1
ATOM 811 O O . GLU A 1 112 ? 23.522 2.662 19.259 1.00 15.78 133 GLU A O 1
ATOM 817 N N . VAL A 1 113 ? 23.619 2.384 16.987 1.00 14.99 134 VAL A N 1
ATOM 818 C CA . VAL A 1 113 ? 22.208 2.688 16.773 1.00 15.08 134 VAL A CA 1
ATOM 819 C C . VAL A 1 113 ? 21.403 1.451 17.088 1.00 16.43 134 VAL A C 1
ATOM 820 O O . VAL A 1 113 ? 21.160 0.631 16.206 1.00 17.17 134 VAL A O 1
ATOM 824 N N . VAL A 1 114 ? 21.003 1.322 18.357 1.00 15.82 135 VAL A N 1
ATOM 825 C CA . VAL A 1 114 ? 20.273 0.155 18.811 1.00 16.30 135 VAL A CA 1
ATOM 826 C C . VAL A 1 114 ? 18.933 0.577 19.380 1.00 15.51 135 VAL A C 1
ATOM 827 O O . VAL A 1 114 ? 18.844 1.351 20.358 1.00 14.93 135 VAL A O 1
ATOM 831 N N . LYS A 1 115 ? 17.876 0.093 18.732 1.00 16.68 136 LYS A N 1
ATOM 832 C CA . LYS A 1 115 ? 16.523 0.438 19.141 1.00 17.56 136 LYS A CA 1
ATOM 833 C C . LYS A 1 115 ? 16.205 -0.185 20.485 1.00 17.98 136 LYS A C 1
ATOM 834 O O . LYS A 1 115 ? 16.677 -1.287 20.803 1.00 17.70 136 LYS A O 1
ATOM 840 N N . GLY A 1 116 ? 15.419 0.540 21.272 1.00 17.58 137 GLY A N 1
ATOM 841 C CA . GLY A 1 116 ? 14.940 0.070 22.568 1.00 17.77 137 GLY A CA 1
ATOM 842 C C . GLY A 1 116 ? 15.163 1.112 23.658 1.00 17.60 137 GLY A C 1
ATOM 843 O O . GLY A 1 116 ? 15.401 2.294 23.379 1.00 16.40 137 GLY A O 1
ATOM 844 N N . GLU A 1 117 ? 15.118 0.673 24.906 1.00 17.64 138 GLU A N 1
ATOM 845 C CA A GLU A 1 117 ? 15.247 1.587 26.050 0.50 18.74 138 GLU A CA 1
ATOM 846 C CA B GLU A 1 117 ? 15.251 1.587 26.037 0.50 18.50 138 GLU A CA 1
ATOM 847 C C . GLU A 1 117 ? 16.716 1.764 26.465 1.00 17.96 138 GLU A C 1
ATOM 848 O O . GLU A 1 117 ? 17.433 0.774 26.701 1.00 18.61 138 GLU A O 1
ATOM 859 N N . TRP A 1 118 ? 17.150 3.030 26.583 1.00 16.50 139 TRP A N 1
ATOM 860 C CA . TRP A 1 118 ? 18.433 3.426 27.092 1.00 16.22 139 TRP A CA 1
ATOM 861 C C . TRP A 1 118 ? 18.131 4.241 28.354 1.00 17.00 139 TRP A C 1
ATOM 862 O O . TRP A 1 118 ? 17.331 5.211 28.335 1.00 17.12 139 TRP A O 1
ATOM 873 N N . ARG A 1 119 ? 18.698 3.792 29.451 1.00 14.89 140 ARG A N 1
ATOM 874 C CA A ARG A 1 119 ? 18.510 4.423 30.738 0.50 14.91 140 ARG A CA 1
ATOM 875 C CA B ARG A 1 119 ? 18.512 4.434 30.719 0.50 15.88 140 ARG A CA 1
ATOM 876 C C . ARG A 1 119 ? 19.856 5.020 31.137 1.00 14.73 140 ARG A C 1
ATOM 877 O O . ARG A 1 119 ? 20.833 4.296 31.307 1.00 14.29 140 ARG A O 1
ATOM 892 N N . LEU A 1 120 ? 19.909 6.349 31.279 1.00 12.81 141 LEU A N 1
ATOM 893 C CA . LEU A 1 120 ? 21.119 7.103 31.612 1.00 13.52 141 LEU A CA 1
ATOM 894 C C . LEU A 1 120 ? 20.991 7.588 33.039 1.00 14.52 141 LEU A C 1
ATOM 895 O O . LEU A 1 120 ? 19.974 8.208 33.411 1.00 13.49 141 LEU A O 1
ATOM 908 N N . VAL A 1 122 ? 23.116 9.223 36.400 1.00 13.02 143 VAL A N 1
ATOM 909 C CA . VAL A 1 122 ? 24.253 9.870 37.017 1.00 13.23 143 VAL A CA 1
ATOM 910 C C . VAL A 1 122 ? 24.288 9.602 38.520 1.00 12.97 143 VAL A C 1
ATOM 911 O O . VAL A 1 122 ? 23.382 9.968 39.239 1.00 14.63 143 VAL A O 1
ATOM 915 N N . PHE A 1 123 ? 25.392 8.970 38.949 1.00 12.85 144 PHE A N 1
ATOM 916 C CA . PHE A 1 123 ? 25.617 8.669 40.364 1.00 13.20 144 PHE A CA 1
ATOM 917 C C . PHE A 1 123 ? 26.825 9.416 40.905 1.00 13.31 144 PHE A C 1
ATOM 918 O O . PHE A 1 123 ? 27.826 9.671 40.175 1.00 15.31 144 PHE A O 1
ATOM 926 N N . GLN A 1 124 ? 26.811 9.677 42.216 1.00 12.89 145 GLN A N 1
ATOM 927 C CA . GLN A 1 124 ? 28.075 9.963 42.923 1.00 14.43 145 GLN A CA 1
ATOM 928 C C . GLN A 1 124 ? 28.219 8.841 43.961 1.00 15.26 145 GLN A C 1
ATOM 929 O O . GLN A 1 124 ? 27.413 8.813 44.940 1.00 15.15 145 GLN A O 1
ATOM 935 N N . GLY A 1 125 ? 29.174 7.923 43.757 1.00 15.73 146 GLY A N 1
ATOM 936 C CA . GLY A 1 125 ? 29.237 6.731 44.596 1.00 16.58 146 GLY A CA 1
ATOM 937 C C . GLY A 1 125 ? 27.944 5.954 44.421 1.00 15.74 146 GLY A C 1
ATOM 938 O O . GLY A 1 125 ? 27.535 5.691 43.285 1.00 15.41 146 GLY A O 1
ATOM 939 N N . ASP A 1 126 ? 27.274 5.600 45.529 1.00 14.94 147 ASP A N 1
ATOM 940 C CA . ASP A 1 126 ? 26.018 4.888 45.483 1.00 14.55 147 ASP A CA 1
ATOM 941 C C . ASP A 1 126 ? 24.765 5.745 45.254 1.00 13.80 147 ASP A C 1
ATOM 942 O O . ASP A 1 126 ? 23.648 5.196 45.094 1.00 13.51 147 ASP A O 1
ATOM 947 N N . ARG A 1 127 ? 24.890 7.079 45.301 1.00 14.39 148 ARG A N 1
ATOM 948 C CA . ARG A 1 127 ? 23.760 7.981 45.285 1.00 14.57 148 ARG A CA 1
ATOM 949 C C . ARG A 1 127 ? 23.449 8.451 43.880 1.00 13.95 148 ARG A C 1
ATOM 950 O O . ARG A 1 127 ? 24.296 8.975 43.167 1.00 15.01 148 ARG A O 1
ATOM 958 N N . LEU A 1 128 ? 22.206 8.243 43.506 1.00 14.10 149 LEU A N 1
ATOM 959 C CA . LEU A 1 128 ? 21.713 8.695 42.217 1.00 14.04 149 LEU A CA 1
ATOM 960 C C . LEU A 1 128 ? 21.372 10.170 42.266 1.00 14.46 149 LEU A C 1
ATOM 961 O O . LEU A 1 128 ? 20.559 10.587 43.107 1.00 16.21 149 LEU A O 1
ATOM 966 N N . LEU A 1 129 ? 21.968 10.963 41.376 1.00 14.61 150 LEU A N 1
ATOM 967 C CA . LEU A 1 129 ? 21.681 12.383 41.292 1.00 15.94 150 LEU A CA 1
ATOM 968 C C . LEU A 1 129 ? 20.533 12.660 40.277 1.00 15.77 150 LEU A C 1
ATOM 969 O O . LEU A 1 129 ? 19.651 13.516 40.511 1.00 18.07 150 LEU A O 1
ATOM 974 N N . ALA A 1 130 ? 20.577 11.979 39.133 1.00 15.23 151 ALA A N 1
ATOM 975 C CA . ALA A 1 130 ? 19.612 12.201 38.056 1.00 16.55 151 ALA A CA 1
ATOM 976 C C . ALA A 1 130 ? 19.507 10.986 37.151 1.00 15.04 151 ALA A C 1
ATOM 977 O O . ALA A 1 130 ? 20.497 10.277 36.979 1.00 14.41 151 ALA A O 1
ATOM 979 N N . GLU A 1 131 ? 18.340 10.795 36.564 1.00 15.94 152 GLU A N 1
ATOM 980 C CA . GLU A 1 131 ? 18.167 9.700 35.592 1.00 15.01 152 GLU A CA 1
ATOM 981 C C . GLU A 1 131 ? 17.119 10.031 34.575 1.00 15.80 152 GLU A C 1
ATOM 982 O O . GLU A 1 131 ? 16.159 10.770 34.889 1.00 15.64 152 GLU A O 1
ATOM 988 N N . LYS A 1 132 ? 17.272 9.460 33.381 1.00 15.29 153 LYS A N 1
ATOM 989 C CA . LYS A 1 132 ? 16.253 9.508 32.373 1.00 14.84 153 LYS A CA 1
ATOM 990 C C . LYS A 1 132 ? 16.315 8.288 31.487 1.00 13.64 153 LYS A C 1
ATOM 991 O O . LYS A 1 132 ? 17.433 7.834 31.129 1.00 16.97 153 LYS A O 1
ATOM 997 N N . SER A 1 133 ? 15.098 7.816 31.142 1.00 15.24 154 SER A N 1
ATOM 998 C CA . SER A 1 133 ? 14.901 6.669 30.231 1.00 15.63 154 SER A CA 1
ATOM 999 C C . SER A 1 133 ? 14.494 7.196 28.867 1.00 16.41 154 SER A C 1
ATOM 1000 O O . SER A 1 133 ? 13.492 7.938 28.782 1.00 17.68 154 SER A O 1
ATOM 1003 N N . PHE A 1 134 ? 15.246 6.817 27.827 1.00 15.10 155 PHE A N 1
ATOM 1004 C CA . PHE A 1 134 ? 14.938 7.180 26.429 1.00 15.64 155 PHE A CA 1
ATOM 1005 C C . PHE A 1 134 ? 14.550 5.970 25.583 1.00 17.43 155 PHE A C 1
ATOM 1006 O O . PHE A 1 134 ? 15.150 4.911 25.738 1.00 18.17 155 PHE A O 1
ATOM 1014 N N . ASP A 1 135 ? 13.590 6.182 24.691 1.00 17.70 156 ASP A N 1
ATOM 1015 C CA A ASP A 1 135 ? 13.080 5.171 23.759 0.70 18.77 156 ASP A CA 1
ATOM 1016 C CA B ASP A 1 135 ? 13.138 5.158 23.759 0.30 18.86 156 ASP A CA 1
ATOM 1017 C C . ASP A 1 135 ? 13.639 5.526 22.382 1.00 18.76 156 ASP A C 1
ATOM 1018 O O . ASP A 1 135 ? 13.255 6.556 21.818 1.00 18.01 156 ASP A O 1
ATOM 1027 N N . VAL A 1 136 ? 14.531 4.672 21.880 1.00 18.50 157 VAL A N 1
ATOM 1028 C CA . VAL A 1 136 ? 15.222 4.877 20.622 1.00 17.85 157 VAL A CA 1
ATOM 1029 C C . VAL A 1 136 ? 14.477 4.023 19.597 1.00 19.82 157 VAL A C 1
ATOM 1030 O O . VAL A 1 136 ? 14.345 2.811 19.747 1.00 18.39 157 VAL A O 1
ATOM 1034 N N . ARG A 1 137 ? 13.943 4.668 18.577 1.00 21.06 158 ARG A N 1
ATOM 1035 C CA A ARG A 1 137 ? 13.275 3.918 17.523 0.50 23.49 158 ARG A CA 1
ATOM 1036 C CA B ARG A 1 137 ? 13.246 3.927 17.527 0.50 22.96 158 ARG A CA 1
ATOM 1037 C C . ARG A 1 137 ? 13.314 4.638 16.205 1.00 23.48 158 ARG A C 1
ATOM 1038 O O . ARG A 1 137 ? 13.702 5.806 16.124 1.00 21.34 158 ARG A O 1
ATOM 1055 N N . GLY B 1 1 ? 40.377 -25.357 31.092 1.00 22.93 0 GLY B N 1
ATOM 1056 C CA . GLY B 1 1 ? 40.612 -25.958 29.747 1.00 22.02 0 GLY B CA 1
ATOM 1057 C C . GLY B 1 1 ? 40.821 -24.914 28.660 1.00 19.88 0 GLY B C 1
ATOM 1058 O O . GLY B 1 1 ? 41.365 -23.815 28.904 1.00 18.87 0 GLY B O 1
ATOM 1059 N N . ALA B 1 2 ? 40.445 -25.274 27.442 1.00 20.52 23 ALA B N 1
ATOM 1060 C CA . ALA B 1 2 ? 40.534 -24.327 26.331 1.00 20.64 23 ALA B CA 1
ATOM 1061 C C . ALA B 1 2 ? 39.760 -23.028 26.659 1.00 20.76 23 ALA B C 1
ATOM 1062 O O . ALA B 1 2 ? 38.709 -23.069 27.319 1.00 20.58 23 ALA B O 1
ATOM 1064 N N . GLN B 1 3 ? 40.365 -21.881 26.324 1.00 21.75 24 GLN B N 1
ATOM 1065 C CA A GLN B 1 3 ? 39.752 -20.577 26.599 0.50 22.63 24 GLN B CA 1
ATOM 1066 C CA B GLN B 1 3 ? 39.757 -20.583 26.591 0.50 22.71 24 GLN B CA 1
ATOM 1067 C C . GLN B 1 3 ? 38.324 -20.594 26.069 1.00 23.62 24 GLN B C 1
ATOM 1068 O O . GLN B 1 3 ? 38.089 -21.012 24.948 1.00 25.64 24 GLN B O 1
ATOM 1079 N N . ALA B 1 4 ? 37.390 -20.148 26.902 1.00 23.24 25 ALA B N 1
ATOM 1080 C CA . ALA B 1 4 ? 35.966 -20.047 26.556 1.00 24.42 25 ALA B CA 1
ATOM 1081 C C . ALA B 1 4 ? 35.345 -18.770 27.135 1.00 24.40 25 ALA B C 1
ATOM 1082 O O . ALA B 1 4 ? 35.733 -18.301 28.212 1.00 24.27 25 ALA B O 1
ATOM 1084 N N . GLU B 1 5 ? 34.398 -18.187 26.399 1.00 25.86 26 GLU B N 1
ATOM 1085 C CA . GLU B 1 5 ? 33.589 -17.082 26.923 1.00 25.79 26 GLU B CA 1
ATOM 1086 C C . GLU B 1 5 ? 32.789 -17.583 28.131 1.00 23.28 26 GLU B C 1
ATOM 1087 O O . GLU B 1 5 ? 32.367 -18.741 28.172 1.00 23.18 26 GLU B O 1
ATOM 1089 N N . VAL B 1 6 ? 32.588 -16.717 29.122 1.00 22.62 27 VAL B N 1
ATOM 1090 C CA . VAL B 1 6 ? 31.674 -17.016 30.228 1.00 21.47 27 VAL B CA 1
ATOM 1091 C C . VAL B 1 6 ? 30.241 -16.767 29.762 1.00 22.59 27 VAL B C 1
ATOM 1092 O O . VAL B 1 6 ? 29.913 -15.676 29.280 1.00 23.12 27 VAL B O 1
ATOM 1096 N N . ARG B 1 7 ? 29.398 -17.792 29.853 1.00 23.45 28 ARG B N 1
ATOM 1097 C CA . ARG B 1 7 ? 28.015 -17.718 29.401 1.00 26.12 28 ARG B CA 1
ATOM 1098 C C . ARG B 1 7 ? 27.101 -18.404 30.391 1.00 26.95 28 ARG B C 1
ATOM 1099 O O . ARG B 1 7 ? 27.521 -19.335 31.080 1.00 26.78 28 ARG B O 1
ATOM 1107 N N . ILE B 1 8 ? 25.857 -17.951 30.425 1.00 20.31 29 ILE B N 1
ATOM 1108 C CA . ILE B 1 8 ? 24.774 -18.645 31.148 1.00 20.92 29 ILE B CA 1
ATOM 1109 C C . ILE B 1 8 ? 24.667 -20.058 30.549 1.00 22.00 29 ILE B C 1
ATOM 1110 O O . ILE B 1 8 ? 24.728 -20.236 29.321 1.00 22.93 29 ILE B O 1
ATOM 1115 N N . ASP B 1 9 ? 24.569 -21.065 31.414 1.00 21.10 30 ASP B N 1
ATOM 1116 C CA . ASP B 1 9 ? 24.629 -22.469 30.989 1.00 23.81 30 ASP B CA 1
ATOM 1117 C C . ASP B 1 9 ? 23.530 -23.283 31.664 1.00 22.38 30 ASP B C 1
ATOM 1118 O O . ASP B 1 9 ? 23.652 -24.507 31.845 1.00 26.33 30 ASP B O 1
ATOM 1123 N N . GLY B 1 10 ? 22.458 -22.628 32.052 1.00 20.83 31 GLY B N 1
ATOM 1124 C CA . GLY B 1 10 ? 21.373 -23.341 32.682 1.00 20.53 31 GLY B CA 1
ATOM 1125 C C . GLY B 1 10 ? 20.277 -22.384 33.047 1.00 19.79 31 GLY B C 1
ATOM 1126 O O . GLY B 1 10 ? 20.384 -21.182 32.775 1.00 18.54 31 GLY B O 1
ATOM 1127 N N . PRO B 1 11 ? 19.207 -22.896 33.671 1.00 20.44 32 PRO B N 1
ATOM 1128 C CA . PRO B 1 11 ? 18.132 -21.955 34.015 1.00 20.16 32 PRO B CA 1
ATOM 1129 C C . PRO B 1 11 ? 18.495 -20.959 35.104 1.00 19.76 32 PRO B C 1
ATOM 1130 O O . PRO B 1 11 ? 19.355 -21.239 35.953 1.00 19.30 32 PRO B O 1
ATOM 1134 N N . ILE B 1 12 ? 17.798 -19.832 35.085 1.00 19.29 33 ILE B N 1
ATOM 1135 C CA . ILE B 1 12 ? 17.933 -18.840 36.130 1.00 20.35 33 ILE B CA 1
ATOM 1136 C C . ILE B 1 12 ? 16.818 -19.105 37.125 1.00 19.52 33 ILE B C 1
ATOM 1137 O O . ILE B 1 12 ? 15.641 -19.053 36.787 1.00 21.18 33 ILE B O 1
ATOM 1142 N N . GLU B 1 13 ? 17.186 -19.410 38.363 1.00 19.30 34 GLU B N 1
ATOM 1143 C CA A GLU B 1 13 ? 16.205 -19.423 39.435 0.50 19.30 34 GLU B CA 1
ATOM 1144 C CA B GLU B 1 13 ? 16.265 -19.454 39.463 0.50 19.12 34 GLU B CA 1
ATOM 1145 C C . GLU B 1 13 ? 16.182 -18.032 40.021 1.00 18.93 34 GLU B C 1
ATOM 1146 O O . GLU B 1 13 ? 17.202 -17.421 40.233 1.00 21.31 34 GLU B O 1
ATOM 1157 N N . TYR B 1 14 ? 14.994 -17.502 40.237 1.00 17.41 35 TYR B N 1
ATOM 1158 C CA . TYR B 1 14 ? 14.888 -16.185 40.891 1.00 17.37 35 TYR B CA 1
ATOM 1159 C C . TYR B 1 14 ? 13.813 -16.320 41.923 1.00 17.12 35 TYR B C 1
ATOM 1160 O O . TYR B 1 14 ? 12.938 -17.190 41.808 1.00 17.73 35 TYR B O 1
ATOM 1169 N N . GLY B 1 15 ? 13.884 -15.475 42.941 1.00 16.01 36 GLY B N 1
ATOM 1170 C CA . GLY B 1 15 ? 12.869 -15.409 43.926 1.00 16.32 36 GLY B CA 1
ATOM 1171 C C . GLY B 1 15 ? 13.356 -15.182 45.320 1.00 15.65 36 GLY B C 1
ATOM 1172 O O . GLY B 1 15 ? 14.438 -14.595 45.555 1.00 15.91 36 GLY B O 1
ATOM 1173 N N . VAL B 1 16 ? 12.556 -15.674 46.241 1.00 16.51 37 VAL B N 1
ATOM 1174 C CA . VAL B 1 16 ? 12.784 -15.519 47.690 1.00 16.85 37 VAL B CA 1
ATOM 1175 C C . VAL B 1 16 ? 13.518 -16.755 48.209 1.00 18.04 37 VAL B C 1
ATOM 1176 O O . VAL B 1 16 ? 13.069 -17.890 48.039 1.00 20.24 37 VAL B O 1
ATOM 1180 N N . PHE B 1 17 ? 14.662 -16.518 48.832 1.00 19.09 38 PHE B N 1
ATOM 1181 C CA . PHE B 1 17 ? 15.517 -17.577 49.366 1.00 19.54 38 PHE B CA 1
ATOM 1182 C C . PHE B 1 17 ? 14.995 -18.065 50.725 1.00 22.18 38 PHE B C 1
ATOM 1183 O O . PHE B 1 17 ? 14.918 -17.307 51.670 1.00 21.53 38 PHE B O 1
ATOM 1191 N N . GLU B 1 18 ? 14.690 -19.350 50.805 1.00 24.63 39 GLU B N 1
ATOM 1192 C CA . GLU B 1 18 ? 14.254 -19.984 52.072 1.00 30.97 39 GLU B CA 1
ATOM 1193 C C . GLU B 1 18 ? 15.420 -20.035 53.063 1.00 33.82 39 GLU B C 1
ATOM 1194 O O . GLU B 1 18 ? 16.499 -20.525 52.733 1.00 38.35 39 GLU B O 1
ATOM 1200 N N . SER B 1 19 ? 15.205 -19.532 54.276 1.00 40.08 40 SER B N 1
ATOM 1201 C CA . SER B 1 19 ? 16.306 -19.327 55.258 1.00 43.45 40 SER B CA 1
ATOM 1202 C C . SER B 1 19 ? 16.959 -20.626 55.741 1.00 45.70 40 SER B C 1
ATOM 1203 O O . SER B 1 19 ? 16.267 -21.609 56.004 1.00 41.67 40 SER B O 1
ATOM 1206 N N . SER B 1 34 ? 23.797 -24.329 45.906 1.00 43.57 55 SER B N 1
ATOM 1207 C CA . SER B 1 34 ? 23.118 -24.956 44.766 1.00 43.25 55 SER B CA 1
ATOM 1208 C C . SER B 1 34 ? 21.807 -25.604 45.186 1.00 44.49 55 SER B C 1
ATOM 1209 O O . SER B 1 34 ? 20.876 -25.682 44.385 1.00 41.82 55 SER B O 1
ATOM 1212 N N . GLU B 1 35 ? 21.753 -26.067 46.440 1.00 44.24 56 GLU B N 1
ATOM 1213 C CA . GLU B 1 35 ? 20.648 -26.893 46.947 1.00 45.69 56 GLU B CA 1
ATOM 1214 C C . GLU B 1 35 ? 19.561 -26.136 47.745 1.00 43.44 56 GLU B C 1
ATOM 1215 O O . GLU B 1 35 ? 18.409 -26.575 47.807 1.00 44.18 56 GLU B O 1
ATOM 1221 N N . GLN B 1 36 ? 19.925 -25.017 48.369 1.00 37.55 57 GLN B N 1
ATOM 1222 C CA . GLN B 1 36 ? 18.967 -24.223 49.160 1.00 35.49 57 GLN B CA 1
ATOM 1223 C C . GLN B 1 36 ? 17.771 -23.819 48.300 1.00 31.76 57 GLN B C 1
ATOM 1224 O O . GLN B 1 36 ? 17.955 -23.519 47.124 1.00 30.55 57 GLN B O 1
ATOM 1230 N N . ASN B 1 37 ? 16.561 -23.797 48.872 1.00 29.88 58 ASN B N 1
ATOM 1231 C CA A ASN B 1 37 ? 15.346 -23.565 48.088 0.50 27.12 58 ASN B CA 1
ATOM 1232 C CA B ASN B 1 37 ? 15.353 -23.570 48.066 0.50 28.60 58 ASN B CA 1
ATOM 1233 C C . ASN B 1 37 ? 15.098 -22.090 47.797 1.00 24.55 58 ASN B C 1
ATOM 1234 O O . ASN B 1 37 ? 15.231 -21.254 48.675 1.00 23.68 58 ASN B O 1
ATOM 1243 N N . ILE B 1 38 ? 14.722 -21.800 46.553 1.00 21.97 59 ILE B N 1
ATOM 1244 C CA . ILE B 1 38 ? 14.278 -20.475 46.111 1.00 20.98 59 ILE B CA 1
ATOM 1245 C C . ILE B 1 38 ? 12.815 -20.541 45.640 1.00 21.80 59 ILE B C 1
ATOM 1246 O O . ILE B 1 38 ? 12.478 -21.308 44.716 1.00 23.83 59 ILE B O 1
ATOM 1251 N N . GLN B 1 39 ? 11.938 -19.763 46.285 1.00 21.11 60 GLN B N 1
ATOM 1252 C CA . GLN B 1 39 ? 10.523 -19.695 45.936 1.00 21.88 60 GLN B CA 1
ATOM 1253 C C . GLN B 1 39 ? 10.367 -18.761 44.738 1.00 20.33 60 GLN B C 1
ATOM 1254 O O . GLN B 1 39 ? 10.699 -17.569 44.834 1.00 19.65 60 GLN B O 1
ATOM 1260 N N . GLN B 1 40 ? 9.871 -19.290 43.617 1.00 21.40 61 GLN B N 1
ATOM 1261 C CA . GLN B 1 40 ? 9.858 -18.524 42.366 1.00 20.40 61 GLN B CA 1
ATOM 1262 C C . GLN B 1 40 ? 8.788 -17.436 42.386 1.00 20.73 61 GLN B C 1
ATOM 1263 O O . GLN B 1 40 ? 7.579 -17.727 42.438 1.00 22.93 61 GLN B O 1
ATOM 1269 N N . THR B 1 41 ? 9.229 -16.172 42.379 1.00 21.15 62 THR B N 1
ATOM 1270 C CA . THR B 1 41 ? 8.315 -15.041 42.475 1.00 22.42 62 THR B CA 1
ATOM 1271 C C . THR B 1 41 ? 9.136 -13.774 42.255 1.00 21.14 62 THR B C 1
ATOM 1272 O O . THR B 1 41 ? 10.344 -13.743 42.523 1.00 19.44 62 THR B O 1
ATOM 1276 N N . THR B 1 42 ? 8.487 -12.739 41.742 1.00 21.78 63 THR B N 1
ATOM 1277 C CA . THR B 1 42 ? 9.103 -11.427 41.679 1.00 21.13 63 THR B CA 1
ATOM 1278 C C . THR B 1 42 ? 8.533 -10.519 42.733 1.00 20.76 63 THR B C 1
ATOM 1279 O O . THR B 1 42 ? 8.995 -9.387 42.859 1.00 21.29 63 THR B O 1
ATOM 1283 N N . GLU B 1 43 ? 7.519 -10.992 43.477 1.00 21.40 64 GLU B N 1
ATOM 1284 C CA . GLU B 1 43 ? 6.929 -10.223 44.549 1.00 23.32 64 GLU B CA 1
ATOM 1285 C C . GLU B 1 43 ? 7.673 -10.591 45.829 1.00 23.15 64 GLU B C 1
ATOM 1286 O O . GLU B 1 43 ? 7.717 -11.771 46.241 1.00 26.24 64 GLU B O 1
ATOM 1289 N N . VAL B 1 44 ? 8.308 -9.587 46.431 1.00 22.32 65 VAL B N 1
ATOM 1290 C CA . VAL B 1 44 ? 9.144 -9.795 47.609 1.00 20.06 65 VAL B CA 1
ATOM 1291 C C . VAL B 1 44 ? 8.489 -9.070 48.810 1.00 19.65 65 VAL B C 1
ATOM 1292 O O . VAL B 1 44 ? 8.123 -7.892 48.724 1.00 19.84 65 VAL B O 1
ATOM 1296 N N . PRO B 1 45 ? 8.322 -9.763 49.939 1.00 19.17 66 PRO B N 1
ATOM 1297 C CA . PRO B 1 45 ? 7.718 -9.063 51.074 1.00 20.92 66 PRO B CA 1
ATOM 1298 C C . PRO B 1 45 ? 8.663 -8.037 51.670 1.00 19.74 66 PRO B C 1
ATOM 1299 O O . PRO B 1 45 ? 9.864 -8.303 51.832 1.00 19.23 66 PRO B O 1
ATOM 1303 N N . ALA B 1 46 ? 8.124 -6.871 51.986 1.00 21.07 67 ALA B N 1
ATOM 1304 C CA . ALA B 1 46 ? 8.879 -5.818 52.639 1.00 21.53 67 ALA B CA 1
ATOM 1305 C C . ALA B 1 46 ? 8.993 -6.124 54.136 1.00 21.89 67 ALA B C 1
ATOM 1306 O O . ALA B 1 46 ? 8.429 -5.425 54.962 1.00 23.39 67 ALA B O 1
ATOM 1308 N N . LYS B 1 47 ? 9.747 -7.171 54.470 1.00 21.12 68 LYS B N 1
ATOM 1309 C CA A LYS B 1 47 ? 9.826 -7.700 55.823 0.50 22.20 68 LYS B CA 1
ATOM 1310 C CA B LYS B 1 47 ? 9.832 -7.700 55.831 0.50 21.87 68 LYS B CA 1
ATOM 1311 C C . LYS B 1 47 ? 11.294 -7.958 56.170 1.00 21.72 68 LYS B C 1
ATOM 1312 O O . LYS B 1 47 ? 12.035 -8.534 55.364 1.00 21.92 68 LYS B O 1
ATOM 1323 N N . LEU B 1 48 ? 11.719 -7.502 57.349 1.00 21.03 69 LEU B N 1
ATOM 1324 C CA . LEU B 1 48 ? 13.069 -7.766 57.840 1.00 21.24 69 LEU B CA 1
ATOM 1325 C C . LEU B 1 48 ? 13.368 -9.254 57.772 1.00 20.80 69 LEU B C 1
ATOM 1326 O O . LEU B 1 48 ? 12.518 -10.091 58.126 1.00 22.58 69 LEU B O 1
ATOM 1331 N N . GLY B 1 49 ? 14.582 -9.577 57.335 1.00 20.41 70 GLY B N 1
ATOM 1332 C CA . GLY B 1 49 ? 15.024 -10.952 57.244 1.00 20.41 70 GLY B CA 1
ATOM 1333 C C . GLY B 1 49 ? 14.784 -11.610 55.898 1.00 20.44 70 GLY B C 1
ATOM 1334 O O . GLY B 1 49 ? 15.285 -12.679 55.640 1.00 21.01 70 GLY B O 1
ATOM 1335 N N . THR B 1 50 ? 14.020 -10.961 55.032 1.00 19.26 71 THR B N 1
ATOM 1336 C CA . THR B 1 50 ? 13.730 -11.496 53.704 1.00 19.10 71 THR B CA 1
ATOM 1337 C C . THR B 1 50 ? 14.967 -11.401 52.828 1.00 18.15 71 THR B C 1
ATOM 1338 O O . THR B 1 50 ? 15.648 -10.383 52.810 1.00 17.98 71 THR B O 1
ATOM 1342 N N . LYS B 1 51 ? 15.257 -12.475 52.094 1.00 17.72 72 LYS B N 1
ATOM 1343 C CA . LYS B 1 51 ? 16.364 -12.511 51.148 1.00 17.28 72 LYS B CA 1
ATOM 1344 C C . LYS B 1 51 ? 15.844 -12.914 49.783 1.00 17.12 72 LYS B C 1
ATOM 1345 O O . LYS B 1 51 ? 15.139 -13.883 49.673 1.00 16.08 72 LYS B O 1
ATOM 1351 N N . PHE B 1 52 ? 16.241 -12.197 48.746 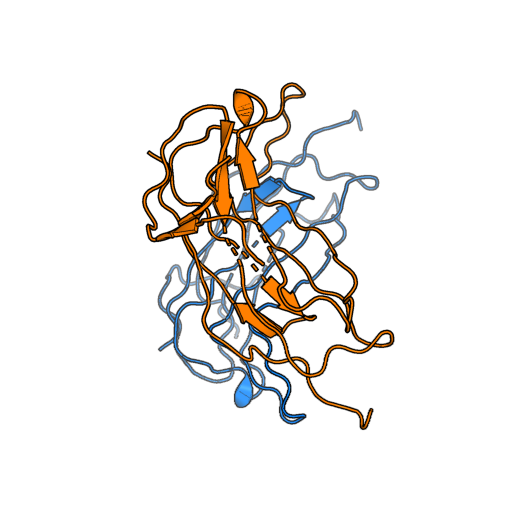1.00 16.55 73 PHE B N 1
ATOM 1352 C CA . PHE B 1 52 ? 15.757 -12.469 47.402 1.00 14.92 73 PHE B CA 1
ATOM 1353 C C . PHE B 1 52 ? 16.885 -12.317 46.387 1.00 14.90 73 PHE B C 1
ATOM 1354 O O . PHE B 1 52 ? 17.892 -11.656 46.658 1.00 13.39 73 PHE B O 1
ATOM 1362 N N . GLY B 1 53 ? 16.718 -12.874 45.188 1.00 14.33 74 GLY B N 1
ATOM 1363 C CA . GLY B 1 53 ? 17.759 -12.705 44.168 1.00 14.34 74 GLY B CA 1
ATOM 1364 C C . GLY B 1 53 ? 17.676 -13.828 43.156 1.00 14.64 74 GLY B C 1
ATOM 1365 O O . GLY B 1 53 ? 16.569 -14.337 42.905 1.00 14.76 74 GLY B O 1
ATOM 1379 N N . ARG B 1 55 ? 19.868 -17.368 41.344 1.00 15.40 76 ARG B N 1
ATOM 1380 C CA . ARG B 1 55 ? 20.915 -18.353 41.364 1.00 16.40 76 ARG B CA 1
ATOM 1381 C C . ARG B 1 55 ? 20.976 -18.879 39.939 1.00 17.14 76 ARG B C 1
ATOM 1382 O O . ARG B 1 55 ? 19.952 -19.090 39.317 1.00 17.69 76 ARG B O 1
ATOM 1390 N N . TYR B 1 56 ? 22.159 -19.035 39.418 1.00 18.36 77 TYR B N 1
ATOM 1391 C CA . TYR B 1 56 ? 22.326 -19.286 37.992 1.00 19.96 77 TYR B CA 1
ATOM 1392 C C . TYR B 1 56 ? 23.599 -20.107 37.775 1.00 18.54 77 TYR B C 1
ATOM 1393 O O . TYR B 1 56 ? 24.370 -20.335 38.704 1.00 19.85 77 TYR B O 1
ATOM 1402 N N . GLN B 1 57 ? 23.794 -20.588 36.552 1.00 23.27 78 GLN B N 1
ATOM 1403 C CA . GLN B 1 57 ? 24.931 -21.436 36.216 1.00 22.38 78 GLN B CA 1
ATOM 1404 C C . GLN B 1 57 ? 25.683 -20.816 35.074 1.00 21.40 78 GLN B C 1
ATOM 1405 O O . GLN B 1 57 ? 25.069 -20.385 34.101 1.00 21.86 78 GLN B O 1
ATOM 1411 N N . LEU B 1 58 ? 27.008 -20.824 35.177 1.00 20.44 79 LEU B N 1
ATOM 1412 C CA . LEU B 1 58 ? 27.899 -20.249 34.166 1.00 20.38 79 LEU B CA 1
ATOM 1413 C C . LEU B 1 58 ? 28.871 -21.293 33.642 1.00 20.94 79 LEU B C 1
ATOM 1414 O O . LEU B 1 58 ? 29.453 -22.022 34.441 1.00 21.78 79 LEU B O 1
ATOM 1419 N N . SER B 1 59 ? 29.026 -21.355 32.315 1.00 21.36 80 SER B N 1
ATOM 1420 C CA . SER B 1 59 ? 30.098 -22.127 31.673 1.00 21.81 80 SER B CA 1
ATOM 1421 C C . SER B 1 59 ? 31.268 -21.232 31.314 1.00 21.67 80 SER B C 1
ATOM 1422 O O . SER B 1 59 ? 31.140 -20.017 31.277 1.00 20.80 80 SER B O 1
ATOM 1425 N N . GLY B 1 60 ? 32.429 -21.838 31.104 1.00 22.03 81 GLY B N 1
ATOM 1426 C CA . GLY B 1 60 ? 33.607 -21.099 30.666 1.00 21.66 81 GLY B CA 1
ATOM 1427 C C . GLY B 1 60 ? 34.368 -20.356 31.757 1.00 20.99 81 GLY B C 1
ATOM 1428 O O . GLY B 1 60 ? 35.276 -19.590 31.461 1.00 20.82 81 GLY B O 1
ATOM 1429 N N . LYS B 1 61 ? 34.003 -20.550 33.025 1.00 20.91 82 LYS B N 1
ATOM 1430 C CA . LYS B 1 61 ? 34.645 -19.801 34.109 1.00 20.49 82 LYS B CA 1
ATOM 1431 C C . LYS B 1 61 ? 36.079 -20.253 34.288 1.00 21.56 82 LYS B C 1
ATOM 1432 O O . LYS B 1 61 ? 36.339 -21.431 34.471 1.00 22.35 82 LYS B O 1
ATOM 1438 N N . GLN B 1 62 ? 36.995 -19.298 34.257 1.00 22.40 83 GLN B N 1
ATOM 1439 C CA A GLN B 1 62 ? 38.403 -19.564 34.397 0.50 23.96 83 GLN B CA 1
ATOM 1440 C CA B GLN B 1 62 ? 38.398 -19.619 34.486 0.50 24.03 83 GLN B CA 1
ATOM 1441 C C . GLN B 1 62 ? 39.000 -18.588 35.420 1.00 24.34 83 GLN B C 1
ATOM 1442 O O . GLN B 1 62 ? 38.491 -17.478 35.582 1.00 23.79 83 GLN B O 1
ATOM 1453 N N . GLU B 1 63 ? 40.080 -18.995 36.080 1.00 26.31 84 GLU B N 1
ATOM 1454 C CA A GLU B 1 63 ? 40.665 -18.141 37.113 0.50 27.56 84 GLU B CA 1
ATOM 1455 C CA B GLU B 1 63 ? 40.748 -18.186 37.090 0.50 27.06 84 GLU B CA 1
ATOM 1456 C C . GLU B 1 63 ? 41.162 -16.827 36.524 1.00 28.06 84 GLU B C 1
ATOM 1457 O O . GLU B 1 63 ? 41.049 -15.788 37.177 1.00 28.41 84 GLU B O 1
ATOM 1468 N N . GLY B 1 64 ? 41.659 -16.854 35.292 1.00 29.27 85 GLY B N 1
ATOM 1469 C CA . GLY B 1 64 ? 42.137 -15.618 34.638 1.00 30.16 85 GLY B CA 1
ATOM 1470 C C . GLY B 1 64 ? 41.111 -14.568 34.183 1.00 29.35 85 GLY B C 1
ATOM 1471 O O . GLY B 1 64 ? 41.505 -13.440 33.848 1.00 33.81 85 GLY B O 1
ATOM 1472 N N . ASP B 1 65 ? 39.818 -14.882 34.232 1.00 27.23 86 ASP B N 1
ATOM 1473 C CA A ASP B 1 65 ? 38.745 -14.123 33.592 0.60 24.85 86 ASP B CA 1
ATOM 1474 C CA B ASP B 1 65 ? 38.874 -14.013 33.527 0.40 25.39 86 ASP B CA 1
ATOM 1475 C C . ASP B 1 65 ? 38.383 -12.828 34.356 1.00 24.05 86 ASP B C 1
ATOM 1476 O O . ASP B 1 65 ? 38.558 -12.742 35.576 1.00 22.91 86 ASP B O 1
ATOM 1485 N N . THR B 1 66 ? 37.829 -11.873 33.633 1.00 22.77 87 THR B N 1
ATOM 1486 C CA . THR B 1 66 ? 37.230 -10.691 34.211 1.00 21.72 87 THR B CA 1
ATOM 1487 C C . THR B 1 66 ? 36.195 -11.142 35.251 1.00 20.30 87 THR B C 1
ATOM 1488 O O . THR B 1 66 ? 35.344 -11.991 34.981 1.00 20.20 87 THR B O 1
ATOM 1492 N N . PRO B 1 67 ? 36.276 -10.598 36.465 1.00 20.03 88 PRO B N 1
ATOM 1493 C CA . PRO B 1 67 ? 35.261 -10.894 37.459 1.00 19.63 88 PRO B CA 1
ATOM 1494 C C . PRO B 1 67 ? 33.824 -10.394 37.138 1.00 18.50 88 PRO B C 1
ATOM 1495 O O . PRO B 1 67 ? 33.569 -9.586 36.193 1.00 18.49 88 PRO B O 1
ATOM 1499 N N . LEU B 1 68 ? 32.881 -10.886 37.903 1.00 17.93 89 LEU B N 1
ATOM 1500 C CA . LEU B 1 68 ? 31.533 -10.412 37.762 1.00 17.17 89 LEU B CA 1
ATOM 1501 C C . LEU B 1 68 ? 31.354 -9.095 38.505 1.00 17.35 89 LEU B C 1
ATOM 1502 O O . LEU B 1 68 ? 32.007 -8.828 39.527 1.00 17.87 89 LEU B O 1
ATOM 1507 N N . THR B 1 69 ? 30.477 -8.267 37.951 1.00 16.53 90 THR B N 1
ATOM 1508 C CA . THR B 1 69 ? 29.968 -7.072 38.639 1.00 16.17 90 THR B CA 1
ATOM 1509 C C . THR B 1 69 ? 28.511 -7.322 38.966 1.00 16.17 90 THR B C 1
ATOM 1510 O O . THR B 1 69 ? 27.696 -7.568 38.067 1.00 15.57 90 THR B O 1
ATOM 1514 N N . LEU B 1 70 ? 28.187 -7.309 40.255 1.00 16.23 91 LEU B N 1
ATOM 1515 C CA . LEU B 1 70 ? 26.812 -7.511 40.703 1.00 15.86 91 LEU B CA 1
ATOM 1516 C C . LEU B 1 70 ? 26.248 -6.108 40.989 1.00 16.10 91 LEU B C 1
ATOM 1517 O O . LEU B 1 70 ? 26.669 -5.452 41.934 1.00 17.28 91 LEU B O 1
ATOM 1522 N N . LEU B 1 71 ? 25.341 -5.643 40.133 1.00 14.91 92 LEU B N 1
ATOM 1523 C CA A LEU B 1 71 ? 24.811 -4.271 40.237 0.50 14.94 92 LEU B CA 1
ATOM 1524 C CA B LEU B 1 71 ? 24.818 -4.272 40.207 0.50 15.00 92 LEU B CA 1
ATOM 1525 C C . LEU B 1 71 ? 23.391 -4.337 40.763 1.00 14.54 92 LEU B C 1
ATOM 1526 O O . LEU B 1 71 ? 22.488 -4.839 40.100 1.00 15.50 92 LEU B O 1
ATOM 1535 N N . TYR B 1 72 ? 23.213 -3.885 41.998 1.00 14.87 93 TYR B N 1
ATOM 1536 C CA . TYR B 1 72 ? 21.917 -3.821 42.628 1.00 15.16 93 TYR B CA 1
ATOM 1537 C C . TYR B 1 72 ? 21.378 -2.400 42.473 1.00 15.18 93 TYR B C 1
ATOM 1538 O O . TYR B 1 72 ? 22.005 -1.452 42.986 1.00 16.55 93 TYR B O 1
ATOM 1547 N N . LEU B 1 73 ? 20.289 -2.225 41.721 1.00 14.96 94 LEU B N 1
ATOM 1548 C CA . LEU B 1 73 ? 19.589 -0.947 41.683 1.00 14.84 94 LEU B CA 1
ATOM 1549 C C . LEU B 1 73 ? 18.444 -0.982 42.678 1.00 15.12 94 LEU B C 1
ATOM 1550 O O . LEU B 1 73 ? 17.653 -1.926 42.653 1.00 15.19 94 LEU B O 1
ATOM 1555 N N . THR B 1 74 ? 18.391 -0.010 43.564 1.00 14.47 95 THR B N 1
ATOM 1556 C CA . THR B 1 74 ? 17.384 -0.007 44.612 1.00 14.35 95 THR B CA 1
ATOM 1557 C C . THR B 1 74 ? 16.496 1.225 44.519 1.00 15.16 95 THR B C 1
ATOM 1558 O O . THR B 1 74 ? 16.796 2.139 43.746 1.00 14.56 95 THR B O 1
ATOM 1562 N N . PRO B 1 75 ? 15.408 1.269 45.322 1.00 15.37 96 PRO B N 1
ATOM 1563 C CA . PRO B 1 75 ? 14.596 2.491 45.332 1.00 16.40 96 PRO B CA 1
ATOM 1564 C C . PRO B 1 75 ? 15.172 3.611 46.182 1.00 17.18 96 PRO B C 1
ATOM 1565 O O . PRO B 1 75 ? 14.585 4.701 46.248 1.00 18.85 96 PRO B O 1
ATOM 1569 N N . GLY B 1 76 ? 16.315 3.346 46.818 1.00 16.99 97 GLY B N 1
ATOM 1570 C CA . GLY B 1 76 ? 17.012 4.315 47.670 1.00 16.85 97 GLY B CA 1
ATOM 1571 C C . GLY B 1 76 ? 17.058 3.877 49.122 1.00 17.07 97 GLY B C 1
ATOM 1572 O O . GLY B 1 76 ? 16.109 4.127 49.869 1.00 18.16 97 GLY B O 1
ATOM 1573 N N . VAL B 1 77 ? 18.140 3.201 49.495 1.00 16.88 98 VAL B N 1
ATOM 1574 C CA . VAL B 1 77 ? 18.375 2.741 50.861 1.00 16.71 98 VAL B CA 1
ATOM 1575 C C . VAL B 1 77 ? 19.141 3.827 51.591 1.00 17.19 98 VAL B C 1
ATOM 1576 O O . VAL B 1 77 ? 20.251 4.195 51.182 1.00 18.12 98 VAL B O 1
ATOM 1580 N N . VAL B 1 78 ? 18.558 4.358 52.668 1.00 17.45 99 VAL B N 1
ATOM 1581 C CA . VAL B 1 78 ? 19.217 5.434 53.397 1.00 17.59 99 VAL B CA 1
ATOM 1582 C C . VAL B 1 78 ? 19.833 4.829 54.650 1.00 18.06 99 VAL B C 1
ATOM 1583 O O . VAL B 1 78 ? 19.108 4.344 55.509 1.00 18.57 99 VAL B O 1
ATOM 1587 N N . THR B 1 79 ? 21.160 4.786 54.723 1.00 18.14 100 THR B N 1
ATOM 1588 C CA . THR B 1 79 ? 21.824 4.204 55.889 1.00 18.89 100 THR B CA 1
ATOM 1589 C C . THR B 1 79 ? 21.682 5.180 57.051 1.00 19.59 100 THR B C 1
ATOM 1590 O O . THR B 1 79 ? 21.330 6.334 56.847 1.00 19.76 100 THR B O 1
ATOM 1594 N N . PRO B 1 80 ? 21.919 4.705 58.285 1.00 20.18 101 PRO B N 1
ATOM 1595 C CA . PRO B 1 80 ? 21.746 5.592 59.432 1.00 21.55 101 PRO B CA 1
ATOM 1596 C C . PRO B 1 80 ? 22.600 6.864 59.391 1.00 22.27 101 PRO B C 1
ATOM 1597 O O . PRO B 1 80 ? 22.247 7.862 60.017 1.00 23.56 101 PRO B O 1
ATOM 1601 N N . ASP B 1 81 ? 23.718 6.816 58.676 1.00 22.83 102 ASP B N 1
ATOM 1602 C CA . ASP B 1 81 ? 24.564 8.010 58.516 1.00 23.77 102 ASP B CA 1
ATOM 1603 C C . ASP B 1 81 ? 23.947 9.065 57.608 1.00 23.62 102 ASP B C 1
ATOM 1604 O O . ASP B 1 81 ? 24.540 10.119 57.412 1.00 25.50 102 ASP B O 1
ATOM 1609 N N . GLY B 1 82 ? 22.811 8.758 56.999 1.00 23.03 103 GLY B N 1
ATOM 1610 C CA . GLY B 1 82 ? 22.083 9.699 56.170 1.00 23.46 103 GLY B CA 1
ATOM 1611 C C . GLY B 1 82 ? 22.367 9.565 54.691 1.00 23.25 103 GLY B C 1
ATOM 1612 O O . GLY B 1 82 ? 21.716 10.244 53.913 1.00 25.75 103 GLY B O 1
ATOM 1613 N N . GLN B 1 83 ? 23.338 8.732 54.305 1.00 22.65 104 GLN B N 1
ATOM 1614 C CA A GLN B 1 83 ? 23.704 8.572 52.894 0.50 21.46 104 GLN B CA 1
ATOM 1615 C CA B GLN B 1 83 ? 23.702 8.549 52.906 0.50 21.47 104 GLN B CA 1
ATOM 1616 C C . GLN B 1 83 ? 22.654 7.712 52.186 1.00 20.16 104 GLN B C 1
ATOM 1617 O O . GLN B 1 83 ? 22.226 6.659 52.714 1.00 19.00 104 GLN B O 1
ATOM 1628 N N . ARG B 1 84 ? 22.251 8.141 50.975 1.00 18.88 105 ARG B N 1
ATOM 1629 C CA A ARG B 1 84 ? 21.317 7.370 50.150 0.40 18.14 105 ARG B CA 1
ATOM 1630 C CA B ARG B 1 84 ? 21.323 7.357 50.167 0.60 18.08 105 ARG B CA 1
ATOM 1631 C C . ARG B 1 84 ? 22.074 6.455 49.183 1.00 17.52 105 ARG B C 1
ATOM 1632 O O . ARG B 1 84 ? 23.003 6.908 48.476 1.00 17.35 105 ARG B O 1
ATOM 1647 N N . HIS B 1 85 ? 21.667 5.180 49.126 1.00 16.49 106 HIS B N 1
ATOM 1648 C CA . HIS B 1 85 ? 22.307 4.194 48.253 1.00 16.01 106 HIS B CA 1
ATOM 1649 C C . HIS B 1 85 ? 21.237 3.735 47.286 1.00 15.79 106 HIS B C 1
ATOM 1650 O O . HIS B 1 85 ? 20.416 2.850 47.571 1.00 15.39 106 HIS B O 1
ATOM 1657 N N . ASP B 1 86 ? 21.335 4.299 46.088 1.00 15.53 107 ASP B N 1
ATOM 1658 C CA . ASP B 1 86 ? 20.449 3.945 45.002 1.00 15.23 107 ASP B CA 1
ATOM 1659 C C . ASP B 1 86 ? 20.984 2.790 44.210 1.00 14.78 107 ASP B C 1
ATOM 1660 O O . ASP B 1 86 ? 20.230 2.160 43.442 1.00 14.69 107 ASP B O 1
ATOM 1665 N N . LYS B 1 87 ? 22.281 2.572 44.322 1.00 14.26 108 LYS B N 1
ATOM 1666 C CA A LYS B 1 87 ? 22.867 1.353 43.783 0.50 14.22 108 LYS B CA 1
ATOM 1667 C CA B LYS B 1 87 ? 22.970 1.451 43.696 0.50 14.47 108 LYS B CA 1
ATOM 1668 C C . LYS B 1 87 ? 23.901 0.826 44.740 1.00 14.46 108 LYS B C 1
ATOM 1669 O O . LYS B 1 87 ? 24.494 1.574 45.500 1.00 15.02 108 LYS B O 1
ATOM 1680 N N . PHE B 1 88 ? 24.070 -0.499 44.701 1.00 14.21 109 PHE B N 1
ATOM 1681 C CA . PHE B 1 88 ? 25.225 -1.203 45.286 1.00 15.17 109 PHE B CA 1
ATOM 1682 C C . PHE B 1 88 ? 25.930 -1.925 44.122 1.00 15.55 109 PHE B C 1
ATOM 1683 O O . PHE B 1 88 ? 25.267 -2.527 43.276 1.00 15.09 109 PHE B O 1
ATOM 1691 N N A GLU B 1 89 ? 27.254 -1.876 44.053 0.50 16.02 110 GLU B N 1
ATOM 1692 N N B GLU B 1 89 ? 27.253 -1.788 44.067 0.50 17.01 110 GLU B N 1
ATOM 1693 C CA A GLU B 1 89 ? 27.980 -2.496 42.931 0.50 16.89 110 GLU B CA 1
ATOM 1694 C CA B GLU B 1 89 ? 28.100 -2.478 43.096 0.50 18.69 110 GLU B CA 1
ATOM 1695 C C A GLU B 1 89 ? 29.231 -3.247 43.442 0.50 18.08 110 GLU B C 1
ATOM 1696 C C B GLU B 1 89 ? 29.117 -3.322 43.825 0.50 19.54 110 GLU B C 1
ATOM 1697 O O A GLU B 1 89 ? 30.256 -2.610 43.749 0.50 19.13 110 GLU B O 1
ATOM 1698 O O B GLU B 1 89 ? 29.856 -2.855 44.712 0.50 20.77 110 GLU B O 1
ATOM 1709 N N . VAL B 1 90 ? 29.129 -4.596 43.501 1.00 23.05 111 VAL B N 1
ATOM 1710 C CA . VAL B 1 90 ? 30.035 -5.524 44.174 1.00 24.63 111 VAL B CA 1
ATOM 1711 C C . VAL B 1 90 ? 30.755 -6.355 43.111 1.00 23.90 111 VAL B C 1
ATOM 1712 O O . VAL B 1 90 ? 30.123 -6.790 42.149 1.00 24.06 111 VAL B O 1
ATOM 1716 N N . VAL B 1 91 ? 32.064 -6.523 43.252 1.00 25.24 112 VAL B N 1
ATOM 1717 C CA . VAL B 1 91 ? 32.829 -7.309 42.294 1.00 25.05 112 VAL B CA 1
ATOM 1718 C C . VAL B 1 91 ? 33.063 -8.649 42.913 1.00 24.71 112 VAL B C 1
ATOM 1719 O O . VAL B 1 91 ? 33.405 -8.713 44.091 1.00 26.18 112 VAL B O 1
ATOM 1723 N N . GLN B 1 92 ? 32.869 -9.714 42.130 1.00 23.87 113 GLN B N 1
ATOM 1724 C CA A GLN B 1 92 ? 32.986 -11.087 42.606 0.50 24.86 113 GLN B CA 1
ATOM 1725 C CA B GLN B 1 92 ? 33.097 -11.049 42.643 0.50 25.06 113 GLN B CA 1
ATOM 1726 C C . GLN B 1 92 ? 33.879 -11.905 41.654 1.00 23.86 113 GLN B C 1
ATOM 1727 O O . GLN B 1 92 ? 33.546 -12.050 40.484 1.00 22.34 113 GLN B O 1
ATOM 1738 N N . LYS B 1 93 ? 34.983 -12.440 42.156 1.00 24.98 114 LYS B N 1
ATOM 1739 C CA . LYS B 1 93 ? 35.867 -13.227 41.332 1.00 24.85 114 LYS B CA 1
ATOM 1740 C C . LYS B 1 93 ? 35.161 -14.531 40.931 1.00 22.84 114 LYS B C 1
ATOM 1741 O O . LYS B 1 93 ? 34.377 -15.098 41.700 1.00 22.32 114 LYS B O 1
ATOM 1747 N N . LEU B 1 94 ? 35.442 -14.991 39.719 1.00 21.56 115 LEU B N 1
ATOM 1748 C CA . LEU B 1 94 ? 34.879 -16.236 39.234 1.00 21.97 115 LEU B CA 1
ATOM 1749 C C . LEU B 1 94 ? 35.571 -17.439 39.859 1.00 22.08 115 LEU B C 1
ATOM 1750 O O . LEU B 1 94 ? 36.796 -17.502 39.887 1.00 22.09 115 LEU B O 1
ATOM 1755 N N . VAL B 1 95 ? 34.782 -18.416 40.299 1.00 21.00 116 VAL B N 1
ATOM 1756 C CA . VAL B 1 95 ? 35.320 -19.671 40.860 1.00 20.15 116 VAL B CA 1
ATOM 1757 C C . VAL B 1 95 ? 34.891 -20.796 39.926 1.00 19.62 116 VAL B C 1
ATOM 1758 O O . VAL B 1 95 ? 33.729 -21.184 39.940 1.00 19.12 116 VAL B O 1
ATOM 1762 N N . PRO B 1 96 ? 35.814 -21.312 39.096 1.00 19.34 117 PRO B N 1
ATOM 1763 C CA . PRO B 1 96 ? 35.422 -22.289 38.085 1.00 19.03 117 PRO B CA 1
ATOM 1764 C C . PRO B 1 96 ? 34.653 -23.478 38.617 1.00 19.31 117 PRO B C 1
ATOM 1765 O O . PRO B 1 96 ? 33.678 -23.916 37.973 1.00 18.62 117 PRO B O 1
ATOM 1769 N N . GLY B 1 97 ? 35.049 -23.950 39.804 1.00 18.37 118 GLY B N 1
ATOM 1770 C CA . GLY B 1 97 ? 34.505 -25.155 40.366 1.00 18.84 118 GLY B CA 1
ATOM 1771 C C . GLY B 1 97 ? 33.157 -25.007 41.054 1.00 18.98 118 GLY B C 1
ATOM 1772 O O . GLY B 1 97 ? 32.591 -26.009 41.482 1.00 20.32 118 GLY B O 1
ATOM 1773 N N . ALA B 1 98 ? 32.656 -23.779 41.207 1.00 18.46 119 ALA B N 1
ATOM 1774 C CA . ALA B 1 98 ? 31.341 -23.573 41.821 1.00 18.87 119 ALA B CA 1
ATOM 1775 C C . ALA B 1 98 ? 30.223 -23.874 40.806 1.00 18.63 119 ALA B C 1
ATOM 1776 O O . ALA B 1 98 ? 30.108 -23.194 39.756 1.00 17.74 119 ALA B O 1
ATOM 1778 N N . PRO B 1 99 ? 29.392 -24.881 41.104 1.00 19.97 120 PRO B N 1
ATOM 1779 C CA . PRO B 1 99 ? 28.338 -25.231 40.130 1.00 21.47 120 PRO B CA 1
ATOM 1780 C C . PRO B 1 99 ? 27.305 -24.146 39.883 1.00 22.28 120 PRO B C 1
ATOM 1781 O O . PRO B 1 99 ? 26.751 -24.047 38.796 1.00 23.10 120 PRO B O 1
ATOM 1785 N N . THR B 1 100 ? 27.001 -23.381 40.918 1.00 18.78 121 THR B N 1
ATOM 1786 C CA . THR B 1 100 ? 26.082 -22.267 40.799 1.00 18.67 121 THR B CA 1
ATOM 1787 C C . THR B 1 100 ? 26.727 -21.001 41.359 1.00 18.75 121 THR B C 1
ATOM 1788 O O . THR B 1 100 ? 27.660 -21.036 42.205 1.00 18.05 121 THR B O 1
ATOM 1792 N N . ASP B 1 101 ? 26.243 -19.880 40.834 1.00 18.84 122 ASP B N 1
ATOM 1793 C CA . ASP B 1 101 ? 26.602 -18.561 41.282 1.00 19.74 122 ASP B CA 1
ATOM 1794 C C . ASP B 1 101 ? 25.336 -17.897 41.773 1.00 17.85 122 ASP B C 1
ATOM 1795 O O . ASP B 1 101 ? 24.259 -18.201 41.268 1.00 17.15 122 ASP B O 1
ATOM 1800 N N . VAL B 1 102 ? 25.453 -17.005 42.748 1.00 18.12 123 VAL B N 1
ATOM 1801 C CA . VAL B 1 102 ? 24.311 -16.379 43.383 1.00 17.28 123 VAL B CA 1
ATOM 1802 C C . VAL B 1 102 ? 24.490 -14.874 43.418 1.00 15.97 123 VAL B C 1
ATOM 1803 O O . VAL B 1 102 ? 25.609 -14.359 43.633 1.00 16.44 123 VAL B O 1
ATOM 1815 N N . ALA B 1 104 ? 22.317 -12.151 45.555 1.00 13.54 125 ALA B N 1
ATOM 1816 C CA . ALA B 1 104 ? 21.197 -12.020 46.457 1.00 14.59 125 ALA B CA 1
ATOM 1817 C C . ALA B 1 104 ? 21.339 -10.797 47.364 1.00 14.35 125 ALA B C 1
ATOM 1818 O O . ALA B 1 104 ? 22.422 -10.322 47.581 1.00 16.11 125 ALA B O 1
ATOM 1820 N N . TYR B 1 105 ? 20.206 -10.334 47.882 1.00 13.84 126 TYR B N 1
ATOM 1821 C CA . TYR B 1 105 ? 20.154 -9.209 48.807 1.00 14.55 126 TYR B CA 1
ATOM 1822 C C . TYR B 1 105 ? 19.236 -9.581 49.955 1.00 14.70 126 TYR B C 1
ATOM 1823 O O . TYR B 1 105 ? 18.177 -10.127 49.736 1.00 15.53 126 TYR B O 1
ATOM 1832 N N . GLU B 1 106 ? 19.666 -9.303 51.184 1.00 14.97 127 GLU B N 1
ATOM 1833 C CA . GLU B 1 106 ? 18.864 -9.566 52.350 1.00 16.97 127 GLU B CA 1
ATOM 1834 C C . GLU B 1 106 ? 18.573 -8.275 53.076 1.00 16.17 127 GLU B C 1
ATOM 1835 O O . GLU B 1 106 ? 19.469 -7.421 53.191 1.00 15.86 127 GLU B O 1
ATOM 1841 N N . PHE B 1 107 ? 17.333 -8.149 53.539 1.00 16.44 128 PHE B N 1
ATOM 1842 C CA . PHE B 1 107 ? 16.925 -7.048 54.443 1.00 16.15 128 PHE B CA 1
ATOM 1843 C C . PHE B 1 107 ? 17.395 -7.338 55.871 1.00 16.29 128 PHE B C 1
ATOM 1844 O O . PHE B 1 107 ? 16.591 -7.762 56.733 1.00 19.08 128 PHE B O 1
ATOM 1852 N N . THR B 1 108 ? 18.688 -7.129 56.110 1.00 15.48 129 THR B N 1
ATOM 1853 C CA . THR B 1 108 ? 19.297 -7.423 57.409 1.00 15.84 129 THR B CA 1
ATOM 1854 C C . THR B 1 108 ? 18.945 -6.392 58.510 1.00 17.05 129 THR B C 1
ATOM 1855 O O . THR B 1 108 ? 18.769 -6.759 59.702 1.00 17.29 129 THR B O 1
ATOM 1859 N N . GLU B 1 109 ? 18.874 -5.116 58.107 1.00 16.56 130 GLU B N 1
ATOM 1860 C CA . GLU B 1 109 ? 18.644 -4.005 59.008 1.00 17.04 130 GLU B CA 1
ATOM 1861 C C . GLU B 1 109 ? 17.410 -3.208 58.533 1.00 17.31 130 GLU B C 1
ATOM 1862 O O . GLU B 1 109 ? 17.133 -3.176 57.329 1.00 16.41 130 GLU B O 1
ATOM 1868 N N . PRO B 1 110 ? 16.683 -2.571 59.466 1.00 17.12 131 PRO B N 1
ATOM 1869 C CA . PRO B 1 110 ? 15.421 -1.889 59.163 1.00 16.96 131 PRO B CA 1
ATOM 1870 C C . PRO B 1 110 ? 15.497 -0.939 57.936 1.00 17.28 131 PRO B C 1
ATOM 1871 O O . PRO B 1 110 ? 14.591 -0.950 57.101 1.00 18.93 131 PRO B O 1
ATOM 1875 N N . HIS B 1 111 ? 16.572 -0.156 57.814 1.00 16.42 132 HIS B N 1
ATOM 1876 C CA . HIS B 1 111 ? 16.670 0.795 56.728 1.00 16.83 132 HIS B CA 1
ATOM 1877 C C . HIS B 1 111 ? 16.800 0.159 55.335 1.00 16.35 132 HIS B C 1
ATOM 1878 O O . HIS B 1 111 ? 16.640 0.854 54.315 1.00 15.88 132 HIS B O 1
ATOM 1885 N N . GLU B 1 112 ? 17.133 -1.134 55.285 1.00 15.73 133 GLU B N 1
ATOM 1886 C CA . GLU B 1 112 ? 17.217 -1.877 54.020 1.00 16.46 133 GLU B CA 1
ATOM 1887 C C . GLU B 1 112 ? 15.862 -2.283 53.435 1.00 17.08 133 GLU B C 1
ATOM 1888 O O . GLU B 1 112 ? 15.749 -2.570 52.242 1.00 15.95 133 GLU B O 1
ATOM 1894 N N . VAL B 1 113 ? 14.818 -2.266 54.267 1.00 16.34 134 VAL B N 1
ATOM 1895 C CA . VAL B 1 113 ? 13.484 -2.686 53.852 1.00 17.65 134 VAL B CA 1
ATOM 1896 C C . VAL B 1 113 ? 12.809 -1.492 53.148 1.00 18.37 134 VAL B C 1
ATOM 1897 O O . VAL B 1 113 ? 12.135 -0.693 53.790 1.00 19.76 134 VAL B O 1
ATOM 1901 N N . VAL B 1 114 ? 13.027 -1.383 51.836 1.00 18.05 135 VAL B N 1
ATOM 1902 C CA . VAL B 1 114 ? 12.519 -0.263 51.048 1.00 18.14 135 VAL B CA 1
ATOM 1903 C C . VAL B 1 114 ? 11.633 -0.772 49.918 1.00 18.47 135 VAL B C 1
ATOM 1904 O O . VAL B 1 114 ? 12.077 -1.577 49.076 1.00 16.41 135 VAL B O 1
ATOM 1908 N N . LYS B 1 115 ? 10.363 -0.341 49.966 1.00 20.55 136 LYS B N 1
ATOM 1909 C CA . LYS B 1 115 ? 9.351 -0.703 48.960 1.00 19.89 136 LYS B CA 1
ATOM 1910 C C . LYS B 1 115 ? 9.656 -0.093 47.593 1.00 20.09 136 LYS B C 1
ATOM 1911 O O . LYS B 1 115 ? 10.202 0.989 47.484 1.00 20.18 136 LYS B O 1
ATOM 1917 N N . GLY B 1 116 ? 9.345 -0.855 46.563 1.00 18.39 137 GLY B N 1
ATOM 1918 C CA . GLY B 1 116 ? 9.436 -0.411 45.212 1.00 19.09 137 GLY B CA 1
ATOM 1919 C C . GLY B 1 116 ? 10.242 -1.422 44.416 1.00 19.03 137 GLY B C 1
ATOM 1920 O O . GLY B 1 116 ? 10.353 -2.600 44.804 1.00 19.25 137 GLY B O 1
ATOM 1921 N N . GLU B 1 117 ? 10.795 -0.972 43.305 1.00 19.08 138 GLU B N 1
ATOM 1922 C CA A GLU B 1 117 ? 11.482 -1.872 42.370 0.50 18.89 138 GLU B CA 1
ATOM 1923 C CA B GLU B 1 117 ? 11.480 -1.877 42.372 0.50 18.89 138 GLU B CA 1
ATOM 1924 C C . GLU B 1 117 ? 12.976 -2.018 42.665 1.00 17.98 138 GLU B C 1
ATOM 1925 O O . GLU B 1 117 ? 13.710 -1.026 42.750 1.00 18.48 138 GLU B O 1
ATOM 1936 N N . TRP B 1 118 ? 13.421 -3.264 42.802 1.00 15.20 139 TRP B N 1
ATOM 1937 C CA . TRP B 1 118 ? 14.839 -3.554 42.905 1.00 15.02 139 TRP B CA 1
ATOM 1938 C C . TRP B 1 118 ? 15.202 -4.319 41.652 1.00 16.61 139 TRP B C 1
ATOM 1939 O O . TRP B 1 118 ? 14.532 -5.258 41.275 1.00 18.76 139 TRP B O 1
ATOM 1950 N N . ARG B 1 119 ? 16.250 -3.899 40.976 1.00 16.25 140 ARG B N 1
ATOM 1951 C CA A ARG B 1 119 ? 16.689 -4.552 39.756 0.50 16.10 140 ARG B CA 1
ATOM 1952 C CA B ARG B 1 119 ? 16.693 -4.574 39.764 0.50 16.23 140 ARG B CA 1
ATOM 1953 C C . ARG B 1 119 ? 18.107 -5.070 40.003 1.00 15.54 140 ARG B C 1
ATOM 1954 O O . ARG B 1 119 ? 19.018 -4.283 40.278 1.00 15.77 140 ARG B O 1
ATOM 1969 N N . LEU B 1 120 ? 18.281 -6.396 39.897 1.00 14.06 141 LEU B N 1
ATOM 1970 C CA . LEU B 1 120 ? 19.549 -7.035 40.193 1.00 14.12 141 LEU B CA 1
ATOM 1971 C C . LEU B 1 120 ? 20.100 -7.528 38.856 1.00 14.17 141 LEU B C 1
ATOM 1972 O O . LEU B 1 120 ? 19.431 -8.272 38.152 1.00 14.31 141 LEU B O 1
ATOM 1985 N N . VAL B 1 122 ? 23.677 -8.921 36.783 1.00 12.36 143 VAL B N 1
ATOM 1986 C CA . VAL B 1 122 ? 24.969 -9.534 36.811 1.00 13.90 143 VAL B CA 1
ATOM 1987 C C . VAL B 1 122 ? 25.663 -9.254 35.487 1.00 13.82 143 VAL B C 1
ATOM 1988 O O . VAL B 1 122 ? 25.161 -9.653 34.451 1.00 14.42 143 VAL B O 1
ATOM 1992 N N . PHE B 1 123 ? 26.817 -8.600 35.542 1.00 13.99 144 PHE B N 1
ATOM 1993 C CA . PHE B 1 123 ? 27.641 -8.266 34.366 1.00 14.05 144 PHE B CA 1
ATOM 1994 C C . PHE B 1 123 ? 28.992 -8.968 34.431 1.00 15.39 144 PHE B C 1
ATOM 1995 O O . PHE B 1 123 ? 29.517 -9.271 35.517 1.00 14.98 144 PHE B O 1
ATOM 2003 N N . GLN B 1 124 ? 29.586 -9.193 33.269 1.00 14.12 145 GLN B N 1
ATOM 2004 C CA . GLN B 1 124 ? 31.018 -9.399 33.171 1.00 14.96 145 GLN B CA 1
ATOM 2005 C C . GLN B 1 124 ? 31.518 -8.271 32.268 1.00 14.81 145 GLN B C 1
ATOM 2006 O O . GLN B 1 124 ? 31.286 -8.274 31.040 1.00 13.84 145 GLN B O 1
ATOM 2012 N N . GLY B 1 125 ? 32.245 -7.321 32.857 1.00 16.23 146 GLY B N 1
ATOM 2013 C CA . GLY B 1 125 ? 32.624 -6.106 32.127 1.00 16.29 146 GLY B CA 1
ATOM 2014 C C . GLY B 1 125 ? 31.344 -5.400 31.728 1.00 15.06 146 GLY B C 1
ATOM 2015 O O . GLY B 1 125 ? 30.423 -5.200 32.564 1.00 14.00 146 GLY B O 1
ATOM 2016 N N . ASP B 1 126 ? 31.259 -5.017 30.448 1.00 15.39 147 ASP B N 1
ATOM 2017 C CA . ASP B 1 126 ? 30.070 -4.308 29.969 1.00 14.75 147 ASP B CA 1
ATOM 2018 C C . ASP B 1 126 ? 28.880 -5.227 29.611 1.00 14.43 147 ASP B C 1
ATOM 2019 O O . ASP B 1 126 ? 27.768 -4.766 29.278 1.00 13.75 147 ASP B O 1
ATOM 2024 N N . ARG B 1 127 ? 29.105 -6.547 29.638 1.00 14.47 148 ARG B N 1
ATOM 2025 C CA . ARG B 1 127 ? 28.142 -7.504 29.125 1.00 14.60 148 ARG B CA 1
ATOM 2026 C C . ARG B 1 127 ? 27.224 -8.024 30.219 1.00 14.10 148 ARG B C 1
ATOM 2027 O O . ARG B 1 127 ? 27.691 -8.492 31.239 1.00 12.83 148 ARG B O 1
ATOM 2035 N N . LEU B 1 128 ? 25.925 -7.907 30.004 1.00 13.14 149 LEU B N 1
ATOM 2036 C CA . LEU B 1 128 ? 24.913 -8.411 30.929 1.00 13.93 149 LEU B CA 1
ATOM 2037 C C . LEU B 1 128 ? 24.703 -9.924 30.756 1.00 13.97 149 LEU B C 1
ATOM 2038 O O . LEU B 1 128 ? 24.385 -10.388 29.660 1.00 14.41 149 LEU B O 1
ATOM 2043 N N . LEU B 1 129 ? 24.917 -10.657 31.837 1.00 13.83 150 LEU B N 1
ATOM 2044 C CA . LEU B 1 129 ? 24.696 -12.097 31.818 1.00 15.93 150 LEU B CA 1
ATOM 2045 C C . LEU B 1 129 ? 23.254 -12.422 32.236 1.00 16.72 150 LEU B C 1
ATOM 2046 O O . LEU B 1 129 ? 22.587 -13.286 31.616 1.00 18.75 150 LEU B O 1
ATOM 2051 N N . ALA B 1 130 ? 22.745 -11.756 33.275 1.00 16.35 151 ALA B N 1
ATOM 2052 C CA . ALA B 1 130 ? 21.415 -12.093 33.807 1.00 17.25 151 ALA B CA 1
ATOM 2053 C C . ALA B 1 130 ? 20.881 -10.906 34.590 1.00 16.13 151 ALA B C 1
ATOM 2054 O O . ALA B 1 130 ? 21.667 -10.168 35.188 1.00 15.98 151 ALA B O 1
ATOM 2056 N N . GLU B 1 131 ? 19.568 -10.734 34.562 1.00 16.62 152 GLU B N 1
ATOM 2057 C CA . GLU B 1 131 ? 18.927 -9.693 35.357 1.00 17.34 152 GLU B CA 1
ATOM 2058 C C . GLU B 1 131 ? 17.547 -10.122 35.763 1.00 18.31 152 GLU B C 1
ATOM 2059 O O . GLU B 1 131 ? 16.914 -10.917 35.093 1.00 20.14 152 GLU B O 1
ATOM 2065 N N . LYS B 1 132 ? 17.085 -9.561 36.876 1.00 16.02 153 LYS B N 1
ATOM 2066 C CA . LYS B 1 132 ? 15.737 -9.739 37.343 1.00 15.80 153 LYS B CA 1
ATOM 2067 C C . LYS B 1 132 ? 15.296 -8.517 38.151 1.00 16.01 153 LYS B C 1
ATOM 2068 O O . LYS B 1 132 ? 16.044 -7.968 38.983 1.00 16.60 153 LYS B O 1
ATOM 2074 N N . SER B 1 133 ? 14.050 -8.119 37.909 1.00 15.84 154 SER B N 1
ATOM 2075 C CA . SER B 1 133 ? 13.429 -7.040 38.656 1.00 17.59 154 SER B CA 1
ATOM 2076 C C . SER B 1 133 ? 12.442 -7.610 39.638 1.00 17.73 154 SER B C 1
ATOM 2077 O O . SER B 1 133 ? 11.694 -8.511 39.303 1.00 18.34 154 SER B O 1
ATOM 2080 N N . PHE B 1 134 ? 12.434 -7.048 40.843 1.00 17.53 155 PHE B N 1
ATOM 2081 C CA . PHE B 1 134 ? 11.611 -7.497 41.949 1.00 17.38 155 PHE B CA 1
ATOM 2082 C C . PHE B 1 134 ? 10.805 -6.309 42.438 1.00 18.50 155 PHE B C 1
ATOM 2083 O O . PHE B 1 134 ? 11.302 -5.189 42.445 1.00 19.50 155 PHE B O 1
ATOM 2091 N N . ASP B 1 135 ? 9.573 -6.574 42.856 1.00 19.69 156 ASP B N 1
ATOM 2092 C CA A ASP B 1 135 ? 8.702 -5.570 43.441 0.50 19.68 156 ASP B CA 1
ATOM 2093 C CA B ASP B 1 135 ? 8.708 -5.566 43.452 0.50 21.12 156 ASP B CA 1
ATOM 2094 C C . ASP B 1 135 ? 8.585 -5.852 44.945 1.00 20.12 156 ASP B C 1
ATOM 2095 O O . ASP B 1 135 ? 8.006 -6.858 45.357 1.00 20.36 156 ASP B O 1
ATOM 2104 N N . VAL B 1 136 ? 9.147 -4.976 45.755 1.00 20.01 157 VAL B N 1
ATOM 2105 C CA . VAL B 1 136 ? 9.168 -5.141 47.192 1.00 20.90 157 VAL B CA 1
ATOM 2106 C C . VAL B 1 136 ? 7.936 -4.411 47.694 1.00 24.72 157 VAL B C 1
ATOM 2107 O O . VAL B 1 136 ? 7.735 -3.222 47.387 1.00 24.05 157 VAL B O 1
ATOM 2111 N N . ARG B 1 137 ? 7.075 -5.118 48.406 1.00 26.24 158 ARG B N 1
ATOM 2112 C CA . ARG B 1 137 ? 5.839 -4.482 48.875 1.00 28.85 158 ARG B CA 1
ATOM 2113 C C . ARG B 1 137 ? 5.323 -5.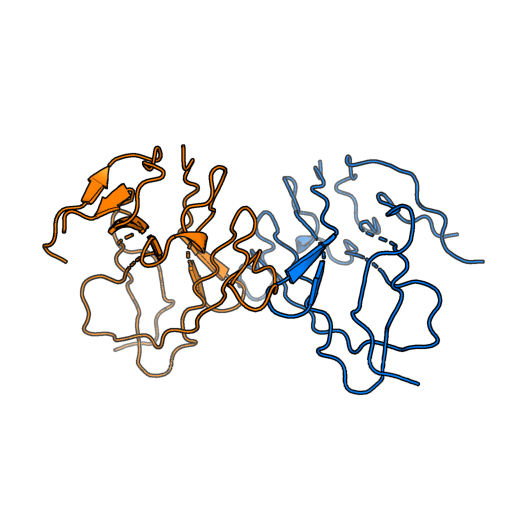099 50.168 1.00 30.63 158 ARG B C 1
ATOM 2114 O O . ARG B 1 137 ? 5.729 -6.200 50.546 1.00 25.68 158 ARG B O 1
#

InterPro domains:
  IPR024331 Domain of unknown function DUF3859 [PF12975] (27-157)

CATH classification: 2.60.40.2390

Solvent-accessible surface area: 12937 Å² total

Nearest PDB structures (foldseek):
  3n6y-assembly3_A  TM=1.008E+00  e=6.016E-23  Pseudomonas aeruginosa
  3n6y-assembly3_B  TM=9.830E-01  e=3.565E-21  Pseudomonas aeruginosa
  2cui-assembly1_A  TM=3.320E-01  e=1.013E-01  Homo sapiens
  3rb7-assembly1_G  TM=4.066E-01  e=3.303E-01  Drosophila melanogaster
  3fso-assembly2_B  TM=3.367E-01  e=1.199E+00  Homo sapiens

Secondary structure (DSSP, 8-state):
------EE-SPPP-EEE----PPPEEE-SEE---TT-EE--B-EES--TTSPPEEEEEEEEEEE-TTS-EEEEEEEEE---TT-S-B--EE--SGGG---EEEE--EETTEE----EEEE-/------EE-SPPP-SEEP---S-EE--SEE---TT-EE--B-EES--TTSPPEEEEEEEEEEE-TTS-EEEEEEEEE---TT-S-B--EE--SGGG---EEEE--EETTEE----EEEE-